Protein AF-A0A8J9S907-F1 (afdb_monomer_lite)

pLDDT: mean 88.0, std 10.96, range [47.59, 97.69]

Secondary structure (DSSP, 8-state):
---SGGGS-B--------TT--S----GGGHHHHT--SSS---------SHHHHHHHHHTSBGGGGSB-TTT--B-----THHHHHHHHHHSTT-EE-HHHHHHHHHHHH--BTTB-SS-TT---PPPPPSB-SSS-BEEHHHHHHHHHHHHHT--TTS-TTPPPPPPP-EEEE-SS-GGGG-TT--TTEEEEETTEEEE----HHHHSS-TT-HHHHHHHHH-HHHHHHHHHHHHHHHHHHIIIII-----GGGGPPPHHHHHHHHHHHHHHTTHHHHHHHHHHTSTT--

Radius of gyration: 24.1 Å; chains: 1; bounding box: 56×72×66 Å

Sequence (291 aa):
PTLHKPGIMAHRVRILHNPTQKTIRMHYANCNTYNADFDGDEMNCHFPQSDLARAEAQYIARTDLQYIVPTDGTPLRGLIQDHVVGGVKLTKRDTFFFKWEVQQLLFAALASLKGLEIIRSGTNIELVPPALVRPRELWTGKQVITIILNHLRKGSDRDSEKMSNLPGLSTSRKSKTPDTAFGAEQEEHLVLILDGELLRGVLDKAAFGATDFSLVHAVYEAYGPEKAGLLLNMFGRLFTAYIQYFAGHSCRMEDLILTSASDISRRMLVQTSYNIGARAAKAWADSEGGK

Organism: Phaeodactylum tricornutum (NCBI:txid2850)

InterPro domains:
  IPR000722 RNA polymerase, alpha subunit [PF00623] (1-61)
  IPR006592 RNA polymerase, N-terminal [SM00663] (1-91)
  IPR007066 RNA polymerase Rpb1, domain 3 [PF04983] (66-256)
  IPR042102 RNA polymerase Rpb1, domain 3 superfamily [G3DSA:1.10.274.100] (71-248)
  IPR045867 DNA-directed RNA polymerase, subunit beta-prime [PTHR19376] (1-273)

Foldseek 3Di:
DCPDLLLDAADDDDDDPDPVDPDDDDDPQSCQSNVHDPPDDDDDDDDDDDPVVVCCRVPPRHPLNPQADPPPRFGRGFDDDLLQVLQQVQQDPPAKDDPVRLVVLCCQLQPDDVVRKLAAPPDDQDADAAPDPPPHGIHGSLSSQLSSLQRLQVDIPPDDPPDDRAWADWDKDFDPPDCPNNHVPQSLRIFTADRSGGPGHTDGCQATNRGPPHVLNSCCVRVNSVSSVSVRSSSVRSSVCCCVPPNPDDDDPVNVDDDPVVVVVVVVVVVVCPCVVVVVVVVCCVDPNND

Structure (mmCIF, N/CA/C/O backbone):
data_AF-A0A8J9S907-F1
#
_entry.id   AF-A0A8J9S907-F1
#
loop_
_atom_site.group_PDB
_atom_site.id
_atom_site.type_symbol
_atom_site.label_atom_id
_atom_site.label_alt_id
_atom_site.label_comp_id
_atom_site.label_asym_id
_atom_site.label_entity_id
_atom_site.label_seq_id
_atom_site.pdbx_PDB_ins_code
_atom_site.Cartn_x
_atom_site.Cartn_y
_atom_site.Cartn_z
_atom_site.occupancy
_atom_site.B_iso_or_equiv
_atom_site.auth_seq_id
_atom_site.auth_comp_id
_atom_site.auth_asym_id
_atom_site.auth_atom_id
_atom_site.pdbx_PDB_model_num
ATOM 1 N N . PRO A 1 1 ? 8.106 20.211 10.031 1.00 80.94 1 PRO A N 1
ATOM 2 C CA . PRO A 1 1 ? 7.330 21.461 10.274 1.00 80.94 1 PRO A CA 1
ATOM 3 C C . PRO A 1 1 ? 5.846 21.232 9.944 1.00 80.94 1 PRO A C 1
ATOM 5 O O . PRO A 1 1 ? 5.562 20.614 8.923 1.00 80.94 1 PRO A O 1
ATOM 8 N N . THR A 1 2 ? 4.906 21.694 10.776 1.00 87.56 2 THR A N 1
ATOM 9 C CA . THR A 1 2 ? 3.462 21.501 10.526 1.00 87.56 2 THR A CA 1
ATOM 10 C C . THR A 1 2 ? 2.944 22.554 9.546 1.00 87.56 2 THR A C 1
ATOM 12 O O . THR A 1 2 ? 2.546 23.640 9.952 1.00 87.56 2 THR A O 1
ATOM 15 N N . LEU A 1 3 ? 2.979 22.241 8.247 1.00 88.31 3 LEU A N 1
ATOM 16 C CA . LEU A 1 3 ? 2.593 23.173 7.174 1.00 88.31 3 LEU A CA 1
ATOM 17 C C . LEU A 1 3 ? 1.097 23.133 6.832 1.00 88.31 3 LEU A C 1
ATOM 19 O O . LEU A 1 3 ? 0.551 24.087 6.290 1.00 88.31 3 LEU A O 1
ATOM 23 N N . HIS A 1 4 ? 0.428 22.025 7.140 1.00 86.50 4 HIS A N 1
ATOM 24 C CA . HIS A 1 4 ? -0.977 21.793 6.822 1.00 86.50 4 HIS A CA 1
ATOM 25 C C . HIS A 1 4 ? -1.632 20.913 7.889 1.00 86.50 4 HIS A C 1
ATOM 27 O O . HIS A 1 4 ? -0.944 20.175 8.599 1.00 86.50 4 HIS A O 1
ATOM 33 N N . LYS A 1 5 ? -2.970 20.929 7.964 1.00 85.50 5 LYS A N 1
ATOM 34 C CA . LYS A 1 5 ? -3.752 20.156 8.947 1.00 85.50 5 LYS A CA 1
ATOM 35 C C . LYS A 1 5 ? -3.366 18.663 9.024 1.00 85.50 5 LYS A C 1
ATOM 37 O O . LYS A 1 5 ? -3.171 18.199 10.141 1.00 85.50 5 LYS A O 1
ATOM 42 N N . PRO A 1 6 ? -3.152 17.922 7.915 1.00 86.25 6 PRO A N 1
ATOM 43 C CA . PRO A 1 6 ? -2.700 16.523 7.982 1.00 86.25 6 PRO A CA 1
ATOM 44 C C . PRO A 1 6 ? -1.336 16.305 8.662 1.00 86.25 6 PRO A C 1
ATOM 46 O O . PRO A 1 6 ? -0.994 15.176 8.996 1.00 86.25 6 PRO A O 1
ATOM 49 N N . GLY A 1 7 ? -0.574 17.375 8.916 1.00 87.19 7 GLY A N 1
ATOM 50 C CA . GLY A 1 7 ? 0.678 17.329 9.671 1.00 87.19 7 GLY A CA 1
ATOM 51 C C . GLY A 1 7 ? 0.473 17.122 11.177 1.00 87.19 7 GLY A C 1
ATOM 52 O O . GLY A 1 7 ? 1.444 16.903 11.894 1.00 87.19 7 GLY A O 1
ATOM 53 N N . ILE A 1 8 ? -0.773 17.151 11.667 1.00 93.44 8 ILE A N 1
ATOM 54 C CA . ILE A 1 8 ? -1.151 16.731 13.019 1.00 93.44 8 ILE A CA 1
ATOM 55 C C . ILE A 1 8 ? -2.426 15.879 12.949 1.00 93.44 8 ILE A C 1
ATOM 57 O O . ILE A 1 8 ? -3.487 16.336 12.535 1.00 93.44 8 ILE A O 1
ATOM 61 N N . MET A 1 9 ? -2.329 14.607 13.340 1.00 95.00 9 MET A N 1
ATOM 62 C CA . MET A 1 9 ? -3.466 13.678 13.326 1.00 95.00 9 MET A CA 1
ATOM 63 C C . MET A 1 9 ? -3.482 12.836 14.593 1.00 95.00 9 MET A C 1
ATOM 65 O O . MET A 1 9 ? -2.451 12.620 15.230 1.00 95.00 9 MET A O 1
ATOM 69 N N . ALA A 1 10 ? -4.659 12.324 14.931 1.00 95.25 10 ALA A N 1
ATOM 70 C CA . ALA A 1 10 ? -4.854 11.427 16.052 1.00 95.25 10 ALA A CA 1
ATOM 71 C C . ALA A 1 10 ? -4.661 9.96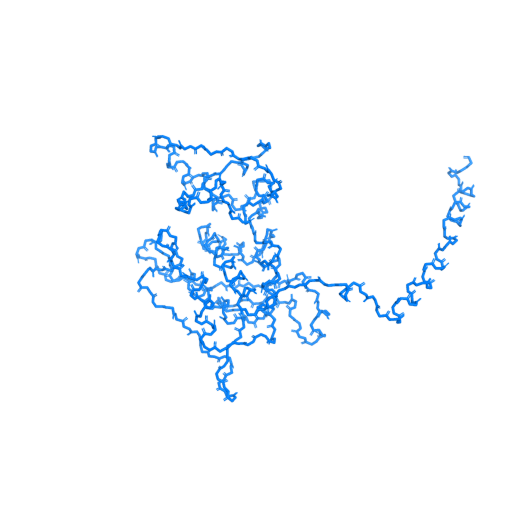6 15.632 1.00 95.25 10 ALA A C 1
ATOM 73 O O . ALA A 1 10 ? -5.300 9.469 14.697 1.00 95.25 10 ALA A O 1
ATOM 74 N N . HIS A 1 11 ? -3.809 9.264 16.378 1.00 93.94 11 HIS A N 1
ATOM 75 C CA . HIS A 1 11 ? -3.538 7.836 16.220 1.00 93.94 11 HIS A CA 1
ATOM 76 C C . HIS A 1 11 ? -4.075 7.053 17.413 1.00 93.94 11 HIS A C 1
ATOM 78 O O . HIS A 1 11 ? -4.112 7.550 18.539 1.00 93.94 11 HIS A O 1
ATOM 84 N N . ARG A 1 12 ? -4.443 5.789 17.186 1.00 89.81 12 ARG A N 1
ATOM 85 C CA . ARG A 1 12 ? -4.753 4.868 18.285 1.00 89.81 12 ARG A CA 1
ATOM 86 C C . ARG A 1 12 ? -3.449 4.362 18.895 1.00 89.81 12 ARG A C 1
ATOM 88 O O . ARG A 1 12 ? -2.617 3.795 18.191 1.00 89.81 12 ARG A O 1
ATOM 95 N N . VAL A 1 13 ? -3.300 4.527 20.207 1.00 90.50 13 VAL A N 1
ATOM 96 C CA . VAL A 1 13 ? -2.122 4.047 20.937 1.00 90.50 13 VAL A CA 1
ATOM 97 C C . VAL A 1 13 ? -2.074 2.520 20.911 1.00 90.50 13 VAL A C 1
ATOM 99 O O . VAL A 1 13 ? -3.056 1.847 21.231 1.00 90.50 13 VAL A O 1
ATOM 102 N N . ARG A 1 14 ? -0.904 1.978 20.570 1.00 86.88 14 ARG A N 1
ATOM 103 C CA . ARG A 1 14 ? -0.571 0.564 20.733 1.00 86.88 14 ARG A CA 1
ATOM 104 C C . ARG A 1 14 ? 0.756 0.453 21.467 1.00 86.88 14 ARG A C 1
ATOM 106 O O . ARG A 1 14 ? 1.795 0.815 20.924 1.00 86.88 14 ARG A O 1
ATOM 113 N N . ILE A 1 15 ? 0.711 -0.091 22.678 1.00 89.38 15 ILE A N 1
ATOM 114 C CA . ILE A 1 15 ? 1.911 -0.310 23.485 1.00 89.38 15 ILE A CA 1
ATOM 115 C C . ILE A 1 15 ? 2.655 -1.528 22.935 1.00 89.38 15 ILE A C 1
ATOM 117 O O . ILE A 1 15 ? 2.103 -2.628 22.826 1.00 89.38 15 ILE A O 1
ATOM 121 N N . LEU A 1 16 ? 3.917 -1.320 22.569 1.00 89.12 16 LEU A N 1
ATOM 122 C CA . LEU A 1 16 ? 4.830 -2.380 22.172 1.00 89.12 16 LEU A CA 1
ATOM 123 C C . LEU A 1 16 ? 5.693 -2.725 23.385 1.00 89.12 16 LEU A C 1
ATOM 125 O O . LEU A 1 16 ? 6.567 -1.965 23.771 1.00 89.12 16 LEU A O 1
ATOM 129 N N . HIS A 1 17 ? 5.425 -3.877 23.998 1.00 87.81 17 HIS A N 1
ATOM 130 C CA . HIS A 1 17 ? 6.050 -4.292 25.261 1.00 87.81 17 HIS A CA 1
ATOM 131 C C . HIS A 1 17 ? 7.504 -4.760 25.118 1.00 87.81 17 HIS A C 1
ATOM 133 O O . HIS A 1 17 ? 8.108 -5.175 26.101 1.00 87.81 17 HIS A O 1
ATOM 139 N N . ASN A 1 18 ? 8.065 -4.754 23.907 1.00 90.12 18 ASN A N 1
ATOM 140 C CA . ASN A 1 18 ? 9.441 -5.180 23.710 1.00 90.12 18 ASN A CA 1
ATOM 141 C C . ASN A 1 18 ? 10.390 -4.101 24.272 1.00 90.12 18 ASN A C 1
ATOM 143 O O . ASN A 1 18 ? 10.444 -3.011 23.698 1.00 90.12 18 ASN A O 1
ATOM 147 N N . PRO A 1 19 ? 11.167 -4.402 25.331 1.00 85.88 19 PRO A N 1
ATOM 148 C CA . PRO A 1 19 ? 12.001 -3.416 26.017 1.00 85.88 19 PRO A CA 1
ATOM 149 C C . PRO A 1 19 ? 13.155 -2.880 25.157 1.00 85.88 19 PRO A C 1
ATOM 151 O O . PRO A 1 19 ? 13.768 -1.877 25.514 1.00 85.88 19 PRO A O 1
ATOM 154 N N . THR A 1 20 ? 13.469 -3.514 24.020 1.00 92.38 20 THR A N 1
ATOM 155 C CA . THR A 1 20 ? 14.493 -3.003 23.095 1.00 92.38 20 THR A CA 1
ATOM 156 C C . THR A 1 20 ? 13.998 -1.833 22.245 1.00 92.38 20 THR A C 1
ATOM 158 O O . THR A 1 20 ? 14.808 -1.131 21.641 1.00 92.38 20 THR A O 1
ATOM 161 N N . GLN A 1 21 ? 12.683 -1.607 22.173 1.00 88.88 21 GLN A N 1
ATOM 162 C CA . GLN A 1 21 ? 12.102 -0.533 21.375 1.00 88.88 21 GLN A CA 1
ATOM 163 C C . GLN A 1 21 ? 12.112 0.769 22.172 1.00 88.88 21 GLN A C 1
ATOM 165 O O . GLN A 1 21 ? 11.389 0.915 23.151 1.00 88.88 21 GLN A O 1
ATOM 170 N N . LYS A 1 22 ? 12.937 1.719 21.729 1.00 91.12 22 LYS A N 1
ATOM 171 C CA . LYS A 1 22 ? 13.081 3.049 22.346 1.00 91.12 22 LYS A CA 1
ATOM 172 C C . LYS A 1 22 ? 12.548 4.183 21.466 1.00 91.12 22 LYS A C 1
ATOM 174 O O . LYS A 1 22 ? 12.702 5.345 21.814 1.00 91.12 22 LYS A O 1
ATOM 179 N N . THR A 1 23 ? 11.951 3.849 20.324 1.00 92.44 23 THR A N 1
ATOM 180 C CA . THR A 1 23 ? 11.464 4.804 19.326 1.00 92.44 23 THR A CA 1
ATOM 181 C C . THR A 1 23 ? 9.970 4.627 19.090 1.00 92.44 23 THR A C 1
ATOM 183 O O . THR A 1 23 ? 9.421 3.529 19.237 1.00 92.44 23 THR A O 1
ATOM 186 N N . ILE A 1 24 ? 9.303 5.716 18.705 1.00 92.94 24 ILE A N 1
ATOM 187 C CA . ILE A 1 24 ? 7.923 5.660 18.220 1.00 92.94 24 ILE A CA 1
ATOM 188 C C . ILE A 1 24 ? 7.911 4.862 16.911 1.00 92.94 24 ILE A C 1
ATOM 190 O O . ILE A 1 24 ? 8.816 4.976 16.086 1.00 92.94 24 ILE A O 1
ATOM 194 N N . ARG A 1 25 ? 6.877 4.040 16.714 1.00 91.81 25 ARG A N 1
ATOM 195 C CA . ARG A 1 25 ? 6.661 3.304 15.465 1.00 91.81 25 ARG A CA 1
ATOM 196 C C . ARG A 1 25 ? 5.378 3.757 14.797 1.00 91.81 25 ARG A C 1
ATOM 198 O O . ARG A 1 25 ? 4.333 3.832 15.440 1.00 91.81 25 ARG A O 1
ATOM 205 N N . MET A 1 26 ? 5.456 3.980 13.492 1.00 91.88 26 MET A N 1
ATOM 206 C CA . MET A 1 26 ? 4.334 4.393 12.658 1.00 91.88 26 MET A CA 1
ATOM 207 C C . MET A 1 26 ? 4.266 3.533 11.393 1.00 91.88 26 MET A C 1
ATOM 209 O O . MET A 1 26 ? 5.273 3.017 10.919 1.00 91.88 26 MET A O 1
ATOM 213 N N . HIS A 1 27 ? 3.059 3.359 10.855 1.00 91.94 27 HIS A N 1
ATOM 214 C CA . HIS A 1 27 ? 2.841 2.641 9.603 1.00 91.94 27 HIS A CA 1
ATOM 215 C C . HIS A 1 27 ? 3.199 3.500 8.376 1.00 91.94 27 HIS A C 1
ATOM 217 O O . HIS A 1 27 ? 2.833 4.676 8.325 1.00 91.94 27 HIS A O 1
ATOM 223 N N . TYR A 1 28 ? 3.800 2.884 7.350 1.00 92.44 28 TYR A N 1
ATOM 224 C CA . TYR A 1 28 ? 4.249 3.541 6.109 1.00 92.44 28 TYR A CA 1
ATOM 225 C C . TYR A 1 28 ? 3.164 4.348 5.384 1.00 92.44 28 TYR A C 1
ATOM 227 O O . TYR A 1 28 ? 3.441 5.382 4.788 1.00 92.44 28 TYR A O 1
ATOM 235 N N . ALA A 1 29 ? 1.904 3.914 5.480 1.00 92.19 29 ALA A N 1
ATOM 236 C CA . ALA A 1 29 ? 0.768 4.612 4.868 1.00 92.19 29 ALA A CA 1
ATOM 237 C C . ALA A 1 29 ? 0.565 6.062 5.355 1.00 92.19 29 ALA A C 1
ATOM 239 O O . ALA A 1 29 ? -0.178 6.808 4.721 1.00 92.19 29 ALA A O 1
ATOM 240 N N . ASN A 1 30 ? 1.196 6.450 6.469 1.00 91.38 30 ASN A N 1
ATOM 241 C CA . ASN A 1 30 ? 1.125 7.797 7.035 1.00 91.38 30 ASN A CA 1
ATOM 242 C C . ASN A 1 30 ? 2.407 8.621 6.784 1.00 91.38 30 ASN A C 1
ATOM 244 O O . ASN A 1 30 ? 2.482 9.773 7.196 1.00 91.38 30 ASN A O 1
ATOM 248 N N . CYS A 1 31 ? 3.436 8.072 6.138 1.00 90.69 31 CYS A N 1
ATOM 249 C CA . CYS A 1 31 ? 4.690 8.802 5.918 1.00 90.69 31 CYS A CA 1
ATOM 250 C C . CYS A 1 31 ? 4.478 10.041 5.047 1.00 90.69 31 CYS A C 1
ATOM 252 O O . CYS A 1 31 ? 4.865 11.138 5.438 1.00 90.69 31 CYS A O 1
ATOM 254 N N . ASN A 1 32 ? 3.747 9.891 3.938 1.00 88.88 32 ASN A N 1
ATOM 255 C CA . ASN A 1 32 ? 3.440 11.002 3.037 1.00 88.88 32 ASN A CA 1
ATOM 256 C C . ASN A 1 32 ? 2.683 12.139 3.739 1.00 88.88 32 ASN A C 1
ATOM 258 O O . ASN A 1 32 ? 2.951 13.301 3.465 1.00 88.88 32 ASN A O 1
ATOM 262 N N . THR A 1 33 ? 1.767 11.829 4.667 1.00 90.06 33 THR A N 1
ATOM 263 C CA . THR A 1 33 ? 0.997 12.861 5.389 1.00 90.06 33 THR A CA 1
ATOM 264 C C . THR A 1 33 ? 1.862 13.723 6.301 1.00 90.06 33 THR A C 1
ATOM 266 O O . THR A 1 33 ? 1.542 14.888 6.511 1.00 90.06 33 THR A O 1
ATOM 269 N N . TYR A 1 34 ? 2.944 13.162 6.843 1.00 92.19 34 TYR A N 1
ATOM 270 C CA . TYR A 1 34 ? 3.880 13.883 7.709 1.00 92.19 34 TYR A CA 1
ATOM 271 C C . TYR A 1 34 ? 5.119 14.385 6.970 1.00 92.19 34 TYR A C 1
ATOM 273 O O . TYR A 1 34 ? 5.907 15.114 7.565 1.00 92.19 34 TYR A O 1
ATOM 281 N N . ASN A 1 35 ? 5.270 14.013 5.695 1.00 89.56 35 ASN A N 1
ATOM 282 C CA . ASN A 1 35 ? 6.504 14.168 4.936 1.00 89.56 35 ASN A CA 1
ATOM 283 C C . ASN A 1 35 ? 7.715 13.580 5.687 1.00 89.56 35 ASN A C 1
ATOM 285 O O . ASN A 1 35 ? 8.731 14.250 5.833 1.00 89.56 35 ASN A O 1
ATOM 289 N N . ALA A 1 36 ? 7.549 12.358 6.203 1.00 90.81 36 ALA A N 1
ATOM 290 C CA . ALA A 1 36 ? 8.556 11.636 6.981 1.00 90.81 36 ALA A CA 1
ATOM 291 C C . ALA A 1 36 ? 9.189 10.503 6.159 1.00 90.81 36 ALA A C 1
ATOM 293 O O . ALA A 1 36 ? 8.470 9.809 5.428 1.00 90.81 36 ALA A O 1
ATOM 294 N N . ASP A 1 37 ? 10.491 10.267 6.320 1.00 89.62 37 ASP A N 1
ATOM 295 C CA . ASP A 1 37 ? 11.262 9.276 5.542 1.00 89.62 37 ASP A CA 1
ATOM 296 C C . ASP A 1 37 ? 12.042 8.245 6.389 1.00 89.62 37 ASP A C 1
ATOM 298 O O . ASP A 1 37 ? 12.609 7.300 5.839 1.00 89.62 37 ASP A O 1
ATOM 302 N N . PHE A 1 38 ? 11.957 8.341 7.721 1.00 90.38 38 PHE A N 1
ATOM 303 C CA . PHE A 1 38 ? 12.601 7.445 8.696 1.00 90.38 38 PHE A CA 1
ATOM 304 C C . PHE A 1 38 ? 14.141 7.456 8.681 1.00 90.38 38 PHE A C 1
ATOM 306 O O . PHE A 1 38 ? 14.757 6.441 9.022 1.00 90.38 38 PHE A O 1
ATOM 313 N N . ASP A 1 39 ? 14.771 8.582 8.351 1.00 92.81 39 ASP A N 1
ATOM 314 C CA . ASP A 1 39 ? 16.234 8.734 8.400 1.00 92.81 39 ASP A CA 1
ATOM 315 C C . ASP A 1 39 ? 16.778 9.315 9.729 1.00 92.81 39 ASP A C 1
ATOM 317 O O . ASP A 1 39 ? 17.990 9.356 9.948 1.00 92.81 39 ASP A O 1
ATOM 321 N N . GLY A 1 40 ? 15.886 9.706 10.644 1.00 92.19 40 GLY A N 1
ATOM 322 C CA . GLY A 1 40 ? 16.239 10.387 11.895 1.00 92.19 40 GLY A CA 1
ATOM 323 C C . GLY A 1 40 ? 15.187 11.372 12.407 1.00 92.19 40 GLY A C 1
ATOM 324 O O . GLY A 1 40 ? 15.392 11.963 13.464 1.00 92.19 40 GLY A O 1
ATOM 325 N N . ASP A 1 41 ? 14.072 11.531 11.688 1.00 92.50 41 ASP A N 1
ATOM 326 C CA . ASP A 1 41 ? 12.958 12.401 12.068 1.00 92.50 41 ASP A CA 1
ATOM 327 C C . ASP A 1 41 ? 12.455 12.209 13.510 1.00 92.50 41 ASP A C 1
ATOM 329 O O . ASP A 1 41 ? 12.186 11.096 13.979 1.00 92.50 41 ASP A O 1
ATOM 333 N N . GLU A 1 42 ? 12.210 13.334 14.181 1.00 93.81 42 GLU A N 1
ATOM 334 C CA . GLU A 1 42 ? 11.563 13.387 15.488 1.00 93.81 42 GLU A CA 1
ATOM 335 C C . GLU A 1 42 ? 10.096 13.817 15.358 1.00 93.81 42 GLU A C 1
ATOM 337 O O . GLU A 1 42 ? 9.744 14.736 14.615 1.00 93.81 42 GLU A O 1
ATOM 342 N N . MET A 1 43 ? 9.214 13.165 16.121 1.00 94.12 43 MET A N 1
ATOM 343 C CA . MET A 1 43 ? 7.786 13.483 16.157 1.00 94.12 43 MET A CA 1
ATOM 344 C C . MET A 1 43 ? 7.312 13.699 17.591 1.00 94.12 43 MET A C 1
ATOM 346 O O . MET A 1 43 ? 7.565 12.885 18.478 1.00 94.12 43 MET A O 1
ATOM 350 N N . ASN A 1 44 ? 6.531 14.758 17.800 1.00 94.25 44 ASN A N 1
ATOM 351 C CA . ASN A 1 44 ? 5.891 15.018 19.084 1.00 94.25 44 ASN A CA 1
ATOM 352 C C . ASN A 1 44 ? 4.650 14.136 19.265 1.00 94.25 44 ASN A C 1
ATOM 354 O O . ASN A 1 44 ? 3.814 14.015 18.368 1.00 94.25 44 ASN A O 1
ATOM 358 N N . CYS A 1 45 ? 4.492 13.561 20.457 1.00 94.44 45 CYS A N 1
ATOM 359 C CA . CYS A 1 45 ? 3.281 12.850 20.861 1.00 94.44 45 CYS A CA 1
ATOM 360 C C . CYS A 1 45 ? 2.538 13.650 21.930 1.00 94.44 45 CYS A C 1
ATOM 362 O O . CYS A 1 45 ? 2.990 13.760 23.067 1.00 94.44 45 CYS A O 1
ATOM 364 N N . HIS A 1 46 ? 1.370 14.175 21.570 1.00 95.50 46 HIS A N 1
ATOM 365 C CA . HIS A 1 46 ? 0.481 14.861 22.502 1.00 95.50 46 HIS A CA 1
ATOM 366 C C . HIS A 1 46 ? -0.591 13.888 22.997 1.00 95.50 46 HIS A C 1
ATOM 368 O O . HIS A 1 46 ? -1.246 13.227 22.192 1.00 95.50 46 HIS A O 1
ATOM 374 N N . PHE A 1 47 ? -0.777 13.802 24.316 1.00 95.62 47 PHE A N 1
ATOM 375 C CA . PHE A 1 47 ? -1.763 12.917 24.935 1.00 95.62 47 PHE A CA 1
ATOM 376 C C . PHE A 1 47 ? -2.937 13.732 25.515 1.00 95.62 47 PHE A C 1
ATOM 378 O O . PHE A 1 47 ? -2.760 14.394 26.543 1.00 95.62 47 PHE A O 1
ATOM 385 N N . PRO A 1 48 ? -4.127 13.718 24.876 1.00 95.44 48 PRO A N 1
ATOM 386 C CA . PRO A 1 48 ? -5.298 14.455 25.353 1.00 95.44 48 PRO A CA 1
ATOM 387 C C . PRO A 1 48 ? -5.704 14.056 26.779 1.00 95.44 48 PRO A C 1
ATOM 389 O O . PRO A 1 48 ? -5.793 12.868 27.079 1.00 95.44 48 PRO A O 1
ATOM 392 N N . GLN A 1 49 ? -5.972 15.043 27.642 1.00 96.75 49 GLN A N 1
ATOM 393 C CA . GLN A 1 49 ? -6.283 14.826 29.067 1.00 96.75 49 GLN A CA 1
ATOM 394 C C . GLN A 1 49 ? -7.782 14.867 29.406 1.00 96.75 49 GLN A C 1
ATOM 396 O O . GLN A 1 49 ? -8.171 14.411 30.475 1.00 96.75 49 GLN A O 1
ATOM 401 N N . SER A 1 50 ? -8.630 15.409 28.526 1.00 97.69 50 SER A N 1
ATOM 402 C CA . SER A 1 50 ? -10.080 15.502 28.739 1.00 97.69 50 SER A CA 1
ATOM 403 C C . SER A 1 50 ? -10.846 14.597 27.778 1.00 97.69 50 SER A C 1
ATOM 405 O O . SER A 1 50 ? -10.404 14.349 26.654 1.00 97.69 50 SER A O 1
ATOM 407 N N . ASP A 1 51 ? -12.025 14.131 28.190 1.00 97.19 51 ASP A N 1
ATOM 408 C CA . ASP A 1 51 ? -12.875 13.300 27.331 1.00 97.19 51 ASP A CA 1
ATOM 409 C C . ASP A 1 51 ? -13.359 14.047 26.085 1.00 97.19 51 ASP A C 1
ATOM 411 O O . ASP A 1 51 ? -13.464 13.447 25.017 1.00 97.19 51 ASP A O 1
ATOM 415 N N . LEU A 1 52 ? -13.555 15.367 26.185 1.00 97.50 52 LEU A N 1
ATOM 416 C CA . LEU A 1 52 ? -13.871 16.208 25.031 1.00 97.50 52 LEU A CA 1
ATOM 417 C C . LEU A 1 52 ? -12.725 16.199 24.007 1.00 97.50 52 LEU A C 1
ATOM 419 O O . LEU A 1 52 ? -12.952 15.908 22.837 1.00 97.50 52 LEU A O 1
ATOM 423 N N . ALA A 1 53 ? -11.482 16.416 24.450 1.00 96.69 53 ALA A N 1
ATOM 424 C CA . ALA A 1 53 ? -10.325 16.389 23.556 1.00 96.69 53 ALA A CA 1
ATOM 425 C C . ALA A 1 53 ? -10.071 14.981 22.984 1.00 96.69 53 ALA A C 1
ATOM 427 O O . ALA A 1 53 ? -9.659 14.838 21.831 1.00 96.69 53 ALA A O 1
ATOM 428 N N . ARG A 1 54 ? -10.354 13.921 23.757 1.00 95.88 54 ARG A N 1
ATOM 429 C CA . ARG A 1 54 ? -10.336 12.537 23.255 1.00 95.88 54 ARG A CA 1
ATOM 430 C C . ARG A 1 54 ? -11.385 12.322 22.162 1.00 95.88 54 ARG A C 1
ATOM 432 O O . ARG A 1 54 ? -11.070 11.690 21.154 1.00 95.88 54 ARG A O 1
ATOM 439 N N . ALA A 1 55 ? -12.597 12.848 22.338 1.00 96.00 55 ALA A N 1
ATOM 440 C CA . ALA A 1 55 ? -13.658 12.762 21.341 1.00 96.00 55 ALA A CA 1
ATOM 441 C C . ALA A 1 55 ? -13.284 13.518 20.056 1.00 96.00 55 ALA A C 1
ATOM 443 O O . ALA A 1 55 ? -13.382 12.950 18.971 1.00 96.00 55 ALA A O 1
ATOM 444 N N . GLU A 1 56 ? -12.768 14.743 20.155 1.00 96.31 56 GLU A N 1
ATOM 445 C CA . GLU A 1 56 ? -12.293 15.505 18.989 1.00 96.31 56 GLU A CA 1
ATOM 446 C C . GLU A 1 56 ? -11.159 14.780 18.254 1.00 96.31 56 GLU A C 1
ATOM 448 O O . GLU A 1 56 ? -11.176 14.649 17.026 1.00 96.31 56 GLU A O 1
ATOM 453 N N . ALA A 1 57 ? -10.199 14.225 18.997 1.00 94.94 57 ALA A N 1
ATOM 454 C CA . ALA A 1 57 ? -9.135 13.416 18.417 1.00 94.94 57 ALA A CA 1
ATOM 455 C C . ALA A 1 57 ? -9.703 12.201 17.658 1.00 94.94 57 ALA A C 1
ATOM 457 O O . ALA A 1 57 ? -9.307 11.931 16.526 1.00 94.94 57 ALA A O 1
ATOM 458 N N . GLN A 1 58 ? -10.668 11.489 18.242 1.00 91.69 58 GLN A N 1
ATOM 459 C CA . GLN A 1 58 ? -11.230 10.267 17.667 1.00 91.69 58 GLN A CA 1
ATOM 460 C C . GLN A 1 58 ? -12.173 10.510 16.479 1.00 91.69 58 GLN A C 1
ATOM 462 O O . GLN A 1 58 ? -12.158 9.727 15.526 1.00 91.69 58 GLN A O 1
ATOM 467 N N . TYR A 1 59 ? -12.986 11.565 16.526 1.00 92.31 59 TYR A N 1
ATOM 468 C CA . TYR A 1 59 ? -14.067 11.799 15.563 1.00 92.31 59 TYR A CA 1
ATOM 469 C C . TYR A 1 59 ? -13.788 12.929 14.568 1.00 92.31 59 TYR A C 1
ATOM 471 O O . TYR A 1 59 ? -14.526 13.054 13.598 1.00 92.31 59 TYR A O 1
ATOM 479 N N . ILE A 1 60 ? -12.733 13.728 14.766 1.00 93.06 60 ILE A N 1
ATOM 480 C CA . ILE A 1 60 ? -12.377 14.835 13.862 1.00 93.06 60 ILE A CA 1
ATOM 481 C C . ILE A 1 60 ? -10.953 14.660 13.330 1.00 93.06 60 ILE A C 1
ATOM 483 O O . ILE A 1 60 ? -10.740 14.623 12.117 1.00 93.06 60 ILE A O 1
ATOM 487 N N . ALA A 1 61 ? -9.966 14.534 14.221 1.00 94.00 61 ALA A N 1
ATOM 488 C CA . ALA A 1 61 ? -8.549 14.536 13.839 1.00 94.00 61 ALA A CA 1
ATOM 489 C C . ALA A 1 61 ? -7.976 13.144 13.512 1.00 94.00 61 ALA A C 1
ATOM 491 O O . ALA A 1 61 ? -6.785 13.021 13.225 1.00 94.00 61 ALA A O 1
ATOM 492 N N . ARG A 1 62 ? -8.787 12.083 13.565 1.00 93.00 62 ARG A N 1
ATOM 493 C CA . ARG A 1 62 ? -8.348 10.699 13.330 1.00 93.00 62 ARG A CA 1
ATOM 494 C C . ARG A 1 62 ? -7.797 10.510 11.919 1.00 93.00 62 ARG A C 1
ATOM 496 O O . ARG A 1 62 ? -8.397 10.968 10.952 1.00 93.00 62 ARG A O 1
ATOM 503 N N . THR A 1 63 ? -6.707 9.755 11.798 1.00 92.75 63 THR A N 1
ATOM 504 C CA . THR A 1 63 ? -6.027 9.480 10.515 1.00 92.75 63 THR A CA 1
ATOM 505 C C . THR A 1 63 ? -6.937 8.926 9.418 1.00 92.75 63 THR A C 1
ATOM 507 O O . THR A 1 63 ? -6.762 9.255 8.249 1.00 92.75 63 THR A O 1
ATOM 510 N N . ASP A 1 64 ? -7.921 8.096 9.764 1.00 90.31 64 ASP A N 1
ATOM 511 C CA . ASP A 1 64 ? -8.880 7.532 8.799 1.00 90.31 64 ASP A CA 1
ATOM 512 C C . ASP A 1 64 ? -9.777 8.615 8.175 1.00 90.31 64 ASP A C 1
ATOM 514 O O . ASP A 1 64 ? -10.147 8.517 7.010 1.00 90.31 64 ASP A O 1
ATOM 518 N N . LEU A 1 65 ? -10.058 9.692 8.918 1.00 92.00 65 LEU A N 1
ATOM 519 C CA . LEU A 1 65 ? -10.841 10.841 8.450 1.00 92.00 65 LEU A CA 1
ATOM 520 C C . LEU A 1 65 ? -10.006 11.848 7.647 1.00 92.00 65 LEU A C 1
ATOM 522 O O . LEU A 1 65 ? -10.568 12.723 7.000 1.00 92.00 65 LEU A O 1
ATOM 526 N N . GLN A 1 66 ? -8.678 11.723 7.671 1.00 93.06 66 GLN A N 1
ATOM 527 C CA . GLN A 1 66 ? -7.736 12.565 6.926 1.00 93.06 66 GLN A CA 1
ATOM 528 C C . GLN A 1 66 ? -7.163 11.810 5.711 1.00 93.06 66 GLN A C 1
ATOM 530 O O . GLN A 1 66 ? -5.979 11.916 5.394 1.00 93.06 66 GLN A O 1
ATOM 535 N N . TYR A 1 67 ? -7.985 10.978 5.061 1.00 92.88 67 TYR A N 1
ATOM 536 C CA . TYR A 1 67 ? -7.565 10.192 3.896 1.00 92.88 67 TYR A CA 1
ATOM 537 C C . TYR A 1 67 ? -7.283 11.065 2.663 1.00 92.88 67 TYR A C 1
ATOM 539 O O . TYR A 1 67 ? -6.330 10.781 1.940 1.00 92.88 67 TYR A O 1
ATOM 547 N N . ILE A 1 68 ? -8.075 12.120 2.455 1.00 92.62 68 ILE A N 1
ATOM 548 C CA . ILE A 1 68 ? -7.978 13.057 1.325 1.00 92.62 68 ILE A CA 1
ATOM 549 C C . ILE A 1 68 ? -7.378 14.407 1.745 1.00 92.62 68 ILE A C 1
ATOM 551 O O . ILE A 1 68 ? -7.560 14.842 2.887 1.00 92.62 68 ILE A O 1
ATOM 555 N N . VAL A 1 69 ? -6.682 15.087 0.827 1.00 90.75 69 VAL A N 1
ATOM 556 C CA . VAL A 1 69 ? -6.222 16.470 1.031 1.00 90.75 69 VAL A CA 1
ATOM 557 C C . VAL A 1 69 ? -7.415 17.429 0.927 1.00 90.75 69 VAL A C 1
ATOM 559 O O . VAL A 1 69 ? -8.205 17.313 -0.008 1.00 90.75 69 VAL A O 1
ATOM 562 N N . PRO A 1 70 ? -7.521 18.451 1.794 1.00 88.25 70 PRO A N 1
ATOM 563 C CA . PRO A 1 70 ? -8.518 19.513 1.633 1.00 88.25 70 PRO A CA 1
ATOM 564 C C . PRO A 1 70 ? -8.340 20.386 0.377 1.00 88.25 70 PRO A C 1
ATOM 566 O O . PRO A 1 70 ? -9.284 21.051 -0.030 1.00 88.25 70 PRO A O 1
ATOM 569 N N . THR A 1 71 ? -7.135 20.434 -0.198 1.00 89.50 71 THR A N 1
ATOM 570 C CA . THR A 1 71 ? -6.769 21.330 -1.305 1.00 89.50 71 THR A CA 1
ATOM 571 C C . THR A 1 71 ? -7.427 20.928 -2.620 1.00 89.50 71 THR A C 1
ATOM 573 O O . THR A 1 71 ? -7.992 21.772 -3.306 1.00 89.50 71 THR A O 1
ATOM 576 N N . ASP A 1 72 ? -7.333 19.649 -2.976 1.00 90.50 72 ASP A N 1
ATOM 577 C CA . ASP A 1 72 ? -7.754 19.115 -4.274 1.00 90.50 72 ASP A CA 1
ATOM 578 C C . ASP A 1 72 ? -8.548 17.802 -4.159 1.00 90.50 72 ASP A C 1
ATOM 580 O O . ASP A 1 72 ? -8.970 17.246 -5.169 1.00 90.50 72 ASP A O 1
ATOM 584 N N . GLY A 1 73 ? -8.778 17.304 -2.938 1.00 89.69 73 GLY A N 1
ATOM 585 C CA . GLY A 1 73 ? -9.490 16.049 -2.699 1.00 89.69 73 GLY A CA 1
ATOM 5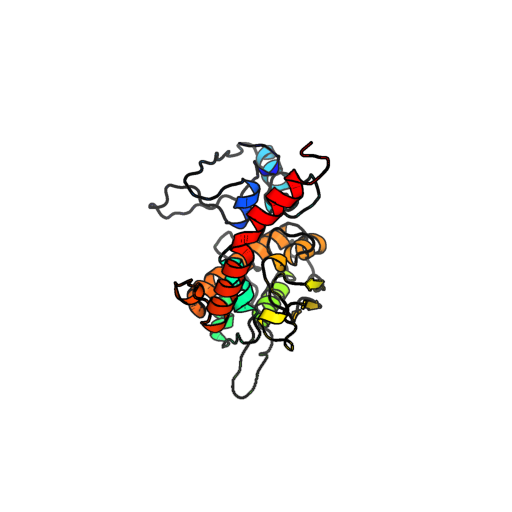86 C C . GLY A 1 73 ? -8.684 14.795 -3.046 1.00 89.69 73 GLY A C 1
ATOM 587 O O . GLY A 1 73 ? -9.237 13.695 -3.014 1.00 89.69 73 GLY A O 1
ATOM 588 N N . THR A 1 74 ? -7.392 14.925 -3.362 1.00 92.44 74 THR A N 1
ATOM 589 C CA . THR A 1 74 ? -6.555 13.776 -3.731 1.00 92.44 74 THR A CA 1
ATOM 590 C C . THR A 1 74 ? -6.238 12.905 -2.504 1.00 92.44 74 THR A C 1
ATOM 592 O O . THR A 1 74 ? -6.111 13.420 -1.388 1.00 92.44 74 THR A O 1
ATOM 595 N N . PRO A 1 75 ? -6.113 11.571 -2.633 1.00 93.19 75 PRO A N 1
ATOM 596 C CA . PRO A 1 75 ? -5.718 10.718 -1.516 1.00 93.19 75 PRO A CA 1
ATOM 597 C C . PRO A 1 75 ? -4.282 10.969 -1.045 1.00 93.19 75 PRO A C 1
ATOM 599 O O . PRO A 1 75 ? -3.345 10.928 -1.838 1.00 93.19 75 PRO A O 1
ATOM 602 N N . LEU A 1 76 ? -4.094 11.107 0.268 1.00 90.75 76 LEU A N 1
ATOM 603 C CA . LEU A 1 76 ? -2.785 11.258 0.918 1.00 90.75 76 LEU A CA 1
ATOM 604 C C . LEU A 1 76 ? -2.176 9.931 1.371 1.00 90.75 76 LEU A C 1
ATOM 606 O O . LEU A 1 76 ? -0.956 9.746 1.341 1.00 90.75 76 LEU A O 1
ATOM 610 N N . ARG A 1 77 ? -3.027 9.016 1.842 1.00 92.00 77 ARG A N 1
ATOM 611 C CA . ARG A 1 77 ? -2.605 7.757 2.465 1.00 92.00 77 ARG A CA 1
ATOM 612 C C . ARG A 1 77 ? -2.613 6.634 1.436 1.00 92.00 77 ARG A C 1
ATOM 614 O O . ARG A 1 77 ? -3.561 6.473 0.671 1.00 92.00 77 ARG A O 1
ATOM 621 N N . GLY A 1 78 ? -1.574 5.811 1.453 1.00 93.44 78 GLY A N 1
ATOM 622 C CA . GLY A 1 78 ? -1.468 4.654 0.571 1.00 93.44 78 GLY A CA 1
ATOM 623 C C . GLY A 1 78 ? -0.208 3.851 0.837 1.00 93.44 78 GLY A C 1
ATOM 624 O O . GLY A 1 78 ? 0.704 4.323 1.512 1.00 93.44 78 GLY A O 1
ATOM 625 N N . LEU A 1 79 ? -0.156 2.628 0.321 1.00 94.88 79 LEU A N 1
ATOM 626 C CA . LEU A 1 79 ? 1.033 1.789 0.464 1.00 94.88 79 LEU A CA 1
ATOM 627 C C . LEU A 1 79 ? 2.108 2.178 -0.557 1.00 94.88 79 LEU A C 1
ATOM 629 O O . LEU A 1 79 ? 1.809 2.691 -1.641 1.00 94.88 79 LEU A O 1
ATOM 633 N N . ILE A 1 80 ? 3.366 1.931 -0.200 1.00 92.94 80 ILE A N 1
ATOM 634 C CA . ILE A 1 80 ? 4.545 2.361 -0.959 1.00 92.94 80 ILE A CA 1
ATOM 635 C C . ILE A 1 80 ? 5.568 1.222 -1.073 1.00 92.94 80 ILE A C 1
ATOM 637 O O . ILE A 1 80 ? 5.464 0.219 -0.372 1.00 92.94 80 ILE A O 1
ATOM 641 N N . GLN A 1 81 ? 6.554 1.394 -1.960 1.00 92.88 81 GLN A N 1
ATOM 642 C CA . GLN A 1 81 ? 7.752 0.546 -2.064 1.00 92.88 81 GLN A CA 1
ATOM 643 C C . GLN A 1 81 ? 7.430 -0.961 -2.148 1.00 92.88 81 GLN A C 1
ATOM 645 O O . GLN A 1 81 ? 6.772 -1.390 -3.098 1.00 92.88 81 GLN A O 1
ATOM 650 N N . ASP A 1 82 ? 7.860 -1.753 -1.164 1.00 94.38 82 ASP A N 1
ATOM 651 C CA . ASP A 1 82 ? 7.728 -3.212 -1.135 1.00 94.38 82 ASP A CA 1
ATOM 652 C C . ASP A 1 82 ? 6.281 -3.676 -1.274 1.00 94.38 82 ASP A C 1
ATOM 654 O O . ASP A 1 82 ? 6.010 -4.672 -1.939 1.00 94.38 82 ASP A O 1
ATOM 658 N N . HIS A 1 83 ? 5.316 -2.934 -0.729 1.00 95.62 83 HIS A N 1
ATOM 659 C CA . HIS A 1 83 ? 3.903 -3.279 -0.885 1.00 95.62 83 HIS A CA 1
ATOM 660 C C . HIS A 1 83 ? 3.451 -3.223 -2.345 1.00 95.62 83 HIS A C 1
ATOM 662 O O . HIS A 1 83 ? 2.646 -4.050 -2.763 1.00 95.62 83 HIS A O 1
ATOM 668 N N . VAL A 1 84 ? 4.000 -2.295 -3.139 1.00 95.06 84 VAL A N 1
ATOM 669 C CA . VAL A 1 84 ? 3.722 -2.202 -4.582 1.00 95.06 84 VAL A CA 1
ATOM 670 C C . VAL A 1 84 ? 4.283 -3.421 -5.308 1.00 95.06 84 VAL A C 1
ATOM 672 O O . VAL A 1 84 ? 3.583 -4.035 -6.112 1.00 95.06 84 VAL A O 1
ATOM 675 N N . VAL A 1 85 ? 5.514 -3.820 -4.978 1.00 94.62 85 VAL A N 1
ATOM 676 C CA . VAL A 1 85 ? 6.142 -5.025 -5.540 1.00 94.62 85 VAL A CA 1
ATOM 677 C C . VAL A 1 85 ? 5.353 -6.278 -5.160 1.00 94.62 85 VAL A C 1
ATOM 679 O O . VAL A 1 85 ? 5.080 -7.125 -6.013 1.00 94.62 85 VAL A O 1
ATOM 682 N N . GLY A 1 86 ? 4.955 -6.383 -3.891 1.00 95.56 86 GLY A N 1
ATOM 683 C CA . GLY A 1 86 ? 4.150 -7.480 -3.368 1.00 95.56 86 GLY A CA 1
ATOM 684 C C . GLY A 1 86 ? 2.798 -7.574 -4.066 1.00 95.56 86 GLY A C 1
ATOM 685 O O . GLY A 1 86 ? 2.417 -8.666 -4.475 1.00 95.56 86 GLY A O 1
ATOM 686 N N . GLY A 1 87 ? 2.125 -6.441 -4.286 1.00 95.31 87 GLY A N 1
ATOM 687 C CA . GLY A 1 87 ? 0.869 -6.366 -5.031 1.00 95.31 87 GLY A CA 1
ATOM 688 C C . GLY A 1 87 ? 0.990 -6.918 -6.447 1.00 95.31 87 GLY A C 1
ATOM 689 O O . GLY A 1 87 ? 0.260 -7.847 -6.805 1.00 95.31 87 GLY A O 1
ATOM 690 N N . VAL A 1 88 ? 1.966 -6.434 -7.222 1.00 94.44 88 VAL A N 1
ATOM 691 C CA . VAL A 1 88 ? 2.174 -6.878 -8.612 1.00 94.44 88 VAL A CA 1
ATOM 692 C C . VAL A 1 88 ? 2.548 -8.361 -8.662 1.00 94.44 88 VAL A C 1
ATOM 694 O O . VAL A 1 88 ? 1.950 -9.134 -9.410 1.00 94.44 88 VAL A O 1
ATOM 697 N N . LYS A 1 89 ? 3.495 -8.802 -7.824 1.00 94.81 89 LYS A N 1
ATOM 698 C CA . LYS A 1 89 ? 3.929 -10.208 -7.783 1.00 94.81 89 LYS A CA 1
ATOM 699 C C . LYS A 1 89 ? 2.846 -11.160 -7.282 1.00 94.81 89 LYS A C 1
ATOM 701 O O . LYS A 1 89 ? 2.867 -12.328 -7.661 1.00 94.81 89 LYS A O 1
ATOM 706 N N . LEU A 1 90 ? 1.958 -10.719 -6.394 1.00 96.00 90 LEU A N 1
ATOM 707 C CA . LEU A 1 90 ? 0.864 -11.548 -5.890 1.00 96.00 90 LEU A CA 1
ATOM 708 C C . LEU A 1 90 ? -0.231 -11.673 -6.947 1.00 96.00 90 LEU A C 1
ATOM 710 O O . LEU A 1 90 ? -0.760 -12.755 -7.152 1.00 96.00 90 LEU A O 1
ATOM 714 N N . THR A 1 91 ? -0.552 -10.580 -7.639 1.00 94.94 91 THR A N 1
ATOM 715 C CA . THR A 1 91 ? -1.706 -10.518 -8.548 1.00 94.94 91 THR A CA 1
ATOM 716 C C . THR A 1 91 ? -1.393 -10.861 -10.002 1.00 94.94 91 THR A C 1
ATOM 718 O O . THR A 1 91 ? -2.329 -10.993 -10.791 1.00 94.94 91 THR A O 1
ATOM 721 N N . LYS A 1 92 ? -0.125 -11.078 -10.377 1.00 92.44 92 LYS A N 1
ATOM 722 C CA . LYS A 1 92 ? 0.228 -11.617 -11.703 1.00 92.44 92 LYS A CA 1
ATOM 723 C C . LYS A 1 92 ? -0.433 -12.982 -11.953 1.00 92.44 92 LYS A C 1
ATOM 725 O O . LYS A 1 92 ? -0.693 -13.745 -11.023 1.00 92.44 92 LYS A O 1
ATOM 730 N N . ARG A 1 93 ? -0.685 -13.300 -13.225 1.00 90.88 93 ARG A N 1
ATOM 731 C CA . ARG A 1 93 ? -1.403 -14.514 -13.654 1.00 90.88 93 ARG A CA 1
ATOM 732 C C . ARG A 1 93 ? -0.738 -15.823 -13.220 1.00 90.88 93 ARG A C 1
ATOM 734 O O . ARG A 1 93 ? -1.441 -16.760 -12.862 1.00 90.88 93 ARG A O 1
ATOM 741 N N . ASP A 1 94 ? 0.591 -15.855 -13.202 1.00 89.94 94 ASP A N 1
ATOM 742 C CA . ASP A 1 94 ? 1.374 -17.068 -12.919 1.00 89.94 94 ASP A CA 1
ATOM 743 C C . ASP A 1 94 ? 1.495 -17.401 -11.425 1.00 89.94 94 ASP A C 1
ATOM 745 O O . ASP A 1 94 ? 2.204 -18.333 -11.046 1.00 89.94 94 ASP A O 1
ATOM 749 N N . THR A 1 95 ? 0.855 -16.623 -10.552 1.00 94.31 95 THR A N 1
ATOM 750 C CA . THR A 1 95 ? 0.924 -16.842 -9.108 1.00 94.31 95 THR A CA 1
ATOM 751 C C . THR A 1 95 ? -0.207 -17.761 -8.659 1.00 94.31 95 THR A C 1
ATOM 753 O O . THR A 1 95 ? -1.366 -17.344 -8.552 1.00 94.31 95 THR A O 1
ATOM 756 N N . PHE A 1 96 ? 0.166 -19.003 -8.355 1.00 95.69 96 PHE A N 1
ATOM 757 C CA . PHE A 1 96 ? -0.713 -20.033 -7.812 1.00 95.69 96 PHE A CA 1
ATOM 758 C C . PHE A 1 96 ? -0.297 -20.425 -6.398 1.00 95.69 96 PHE A C 1
ATOM 760 O O . PHE A 1 96 ? 0.887 -20.429 -6.073 1.00 95.69 96 PHE A O 1
ATOM 767 N N . PHE A 1 97 ? -1.286 -20.797 -5.594 1.00 96.19 97 PHE A N 1
ATOM 768 C CA . PHE A 1 97 ? -1.124 -21.183 -4.203 1.00 96.19 97 PHE A CA 1
ATOM 769 C C . PHE A 1 97 ? -1.884 -22.468 -3.891 1.00 96.19 97 PHE A C 1
ATOM 771 O O . PHE A 1 97 ? -3.000 -22.688 -4.377 1.00 96.19 97 PHE A O 1
ATOM 778 N N . PHE A 1 98 ? -1.318 -23.279 -3.008 1.00 95.50 98 PHE A N 1
ATOM 779 C CA . PHE A 1 98 ? -2.037 -24.347 -2.330 1.00 95.50 98 PHE A CA 1
ATOM 780 C C . PHE A 1 98 ? -2.973 -23.780 -1.261 1.00 95.50 98 PHE A C 1
ATOM 782 O O . PHE A 1 98 ? -2.782 -22.683 -0.732 1.00 95.50 98 PHE A O 1
ATOM 789 N N . LYS A 1 99 ? -3.965 -24.582 -0.870 1.00 94.25 99 LYS A N 1
ATOM 790 C CA . LYS A 1 99 ? -4.949 -24.213 0.155 1.00 94.25 99 LYS A CA 1
ATOM 791 C C . LYS A 1 99 ? -4.312 -23.687 1.447 1.00 94.25 99 LYS A C 1
ATOM 793 O O . LYS A 1 99 ? -4.762 -22.676 1.977 1.00 94.25 99 LYS A O 1
ATOM 798 N N . TRP A 1 100 ? -3.265 -24.352 1.940 1.00 94.00 100 TRP A N 1
ATOM 799 C CA . TRP A 1 100 ? -2.591 -23.969 3.185 1.00 94.00 100 TRP A CA 1
ATOM 800 C C . TRP A 1 100 ? -1.849 -22.630 3.058 1.00 94.00 100 TRP A C 1
ATOM 802 O O . TRP A 1 100 ? -1.825 -21.853 4.009 1.00 94.00 100 TRP A O 1
ATOM 812 N N . GLU A 1 101 ? -1.300 -22.321 1.880 1.00 95.00 101 GLU A N 1
ATOM 813 C CA . GLU A 1 101 ? -0.602 -21.058 1.609 1.00 95.00 101 GLU A CA 1
ATOM 814 C C . GLU A 1 101 ? -1.592 -19.897 1.610 1.00 95.00 101 GLU A C 1
ATOM 816 O O . GLU A 1 101 ? -1.360 -18.878 2.261 1.00 95.00 101 GLU A O 1
ATOM 821 N N . VAL A 1 102 ? -2.745 -20.085 0.957 1.00 93.88 102 VAL A N 1
ATOM 822 C CA . VAL A 1 102 ? -3.848 -19.117 0.994 1.00 93.88 102 VAL A CA 1
ATOM 823 C C . VAL A 1 102 ? -4.332 -18.910 2.422 1.00 93.88 102 VAL A C 1
ATOM 825 O O . VAL A 1 102 ? -4.469 -17.771 2.855 1.00 93.88 102 VAL A O 1
ATOM 828 N N . GLN A 1 103 ? -4.553 -19.986 3.179 1.00 91.81 103 GLN A N 1
ATOM 829 C CA . GLN A 1 103 ? -4.973 -19.890 4.579 1.00 91.81 103 GLN A CA 1
ATOM 830 C C . GLN A 1 103 ? -3.957 -19.121 5.427 1.00 91.81 103 GLN A C 1
ATOM 832 O O . GLN A 1 103 ? -4.361 -18.270 6.217 1.00 91.81 103 GLN A O 1
ATOM 837 N N . GLN A 1 104 ? -2.659 -19.355 5.229 1.00 91.75 104 GLN A N 1
ATOM 838 C CA . GLN A 1 104 ? -1.601 -18.643 5.942 1.00 91.75 104 GLN A CA 1
ATOM 839 C C . GLN A 1 104 ? -1.555 -17.153 5.572 1.00 91.75 104 GLN A C 1
ATOM 841 O O . GLN A 1 104 ? -1.461 -16.302 6.459 1.00 91.75 104 GLN A O 1
ATOM 846 N N . LEU A 1 105 ? -1.655 -16.820 4.280 1.00 92.56 105 LEU A N 1
ATOM 847 C CA . LEU A 1 105 ? -1.694 -15.434 3.801 1.00 92.56 105 LEU A CA 1
ATOM 848 C C . LEU A 1 105 ? -2.922 -14.688 4.323 1.00 92.56 105 LEU A C 1
ATOM 850 O O . LEU A 1 105 ? -2.805 -13.565 4.814 1.00 92.56 105 LEU A O 1
ATOM 854 N N . LEU A 1 106 ? -4.091 -15.324 4.257 1.00 90.06 106 LEU A N 1
ATOM 855 C CA . LEU A 1 106 ? -5.336 -14.775 4.783 1.00 90.06 106 LEU A CA 1
ATOM 856 C C . LEU A 1 106 ? -5.266 -14.610 6.293 1.00 90.06 106 LEU A C 1
ATOM 858 O O . LEU A 1 106 ? -5.662 -13.567 6.797 1.00 90.06 106 LEU A O 1
ATOM 862 N N . PHE A 1 107 ? -4.712 -15.581 7.015 1.00 87.69 107 PHE A N 1
ATOM 863 C CA . PHE A 1 107 ? -4.508 -15.448 8.449 1.00 87.69 107 PHE A CA 1
ATOM 864 C C . PHE A 1 107 ? -3.579 -14.270 8.758 1.00 87.69 107 PHE A C 1
ATOM 866 O O . PHE A 1 107 ? -3.931 -13.429 9.569 1.00 87.69 107 PHE A O 1
ATOM 873 N N . ALA A 1 108 ? -2.453 -14.102 8.064 1.00 88.00 108 ALA A N 1
ATOM 874 C CA . ALA A 1 108 ? -1.580 -12.944 8.279 1.00 88.00 108 ALA A CA 1
ATOM 875 C C . ALA A 1 108 ? -2.268 -11.599 7.958 1.00 88.00 108 ALA A C 1
ATOM 877 O O . ALA A 1 108 ? -2.108 -10.617 8.691 1.00 88.00 108 ALA A O 1
ATOM 878 N N . ALA A 1 109 ? -3.052 -11.553 6.877 1.00 87.25 109 ALA A N 1
ATOM 879 C CA . ALA A 1 109 ? -3.742 -10.348 6.422 1.00 87.25 109 ALA A CA 1
ATOM 880 C C . ALA A 1 109 ? -4.953 -9.976 7.290 1.00 87.25 109 ALA A C 1
ATOM 882 O O . ALA A 1 109 ? -5.220 -8.787 7.487 1.00 87.25 109 ALA A O 1
ATOM 883 N N . LEU A 1 110 ? -5.672 -10.974 7.811 1.00 79.69 110 LEU A N 1
ATOM 884 C CA . LEU A 1 110 ? -6.962 -10.825 8.488 1.00 79.69 110 LEU A CA 1
ATOM 885 C C . LEU A 1 110 ? -6.877 -11.003 10.009 1.00 79.69 110 LEU A C 1
ATOM 887 O O . LEU A 1 110 ? -7.719 -10.448 10.712 1.00 79.69 110 LEU A O 1
ATOM 891 N N . ALA A 1 111 ? -5.876 -11.722 10.535 1.00 70.62 111 ALA A N 1
ATOM 892 C CA . ALA A 1 111 ? -5.800 -12.052 11.959 1.00 70.62 111 ALA A CA 1
ATOM 893 C C . ALA A 1 111 ? -5.859 -10.799 12.833 1.00 70.62 111 ALA A C 1
ATOM 895 O O . ALA A 1 111 ? -5.148 -9.807 12.623 1.00 70.62 111 ALA A O 1
ATOM 896 N N . SER A 1 112 ? -6.724 -10.881 13.840 1.00 57.09 112 SER A N 1
ATOM 897 C CA . SER A 1 112 ? -6.889 -9.875 14.876 1.00 57.09 112 SER A CA 1
ATOM 898 C C . SER A 1 112 ? -5.728 -9.997 15.861 1.00 57.09 112 SER A C 1
ATOM 900 O O . SER A 1 112 ? -5.557 -11.017 16.529 1.00 57.09 112 SER A O 1
ATOM 902 N N . LEU A 1 113 ? -4.892 -8.963 15.947 1.00 55.47 113 LEU A N 1
ATOM 903 C CA . LEU A 1 113 ? -4.049 -8.796 17.132 1.00 55.47 113 LEU A CA 1
ATOM 904 C C . LEU A 1 113 ? -4.979 -8.243 18.211 1.00 55.47 113 LEU A C 1
ATOM 906 O O . LEU A 1 113 ? -5.775 -7.371 17.895 1.00 55.47 113 LEU A O 1
ATOM 910 N N . LYS A 1 114 ? -4.903 -8.712 19.461 1.00 47.59 114 LYS A N 1
ATOM 911 C CA . LYS A 1 114 ? -5.752 -8.214 20.565 1.00 47.59 114 LYS A CA 1
ATOM 912 C C . LYS A 1 114 ? -5.812 -6.668 20.543 1.00 47.59 114 LYS A C 1
ATOM 914 O O . LYS A 1 114 ? -4.783 -6.019 20.739 1.00 47.59 114 LYS A O 1
ATOM 919 N N . GLY A 1 115 ? -6.985 -6.090 20.248 1.00 49.12 115 GLY A N 1
ATOM 920 C CA . GLY A 1 115 ? -7.206 -4.637 20.107 1.00 49.12 115 GLY A CA 1
ATOM 921 C C . GLY A 1 115 ? -6.997 -4.025 18.705 1.00 49.12 115 GLY A C 1
ATOM 922 O O . GLY A 1 115 ? -7.113 -2.806 18.547 1.00 49.12 115 GLY A O 1
ATOM 923 N N . LEU A 1 116 ? -6.702 -4.835 17.687 1.00 48.28 116 LEU A N 1
ATOM 924 C CA . LEU A 1 116 ? -6.520 -4.472 16.278 1.00 48.28 116 LEU A CA 1
ATOM 925 C C . LEU A 1 116 ? -7.333 -5.459 15.424 1.00 48.28 116 LEU A C 1
ATOM 927 O O . LEU A 1 116 ? -6.818 -6.439 14.890 1.00 48.28 116 LEU A O 1
ATOM 931 N N . GLU A 1 117 ? -8.635 -5.206 15.375 1.00 54.78 117 GLU A N 1
ATOM 932 C CA . GLU A 1 117 ? -9.645 -6.111 14.829 1.00 54.78 117 GLU A CA 1
ATOM 933 C C . GLU A 1 117 ? -9.901 -5.806 13.358 1.00 54.78 117 GLU A C 1
ATOM 935 O O . GLU A 1 117 ? -10.208 -4.670 12.993 1.00 54.78 117 GLU A O 1
ATOM 940 N N . ILE A 1 118 ? -9.736 -6.819 12.508 1.00 61.16 118 ILE A N 1
ATOM 941 C CA . ILE A 1 118 ? -9.865 -6.681 11.051 1.00 61.16 118 ILE A CA 1
ATOM 942 C C . ILE A 1 118 ? -10.892 -7.664 10.454 1.00 61.16 118 ILE A C 1
ATOM 944 O O . ILE A 1 118 ? -11.334 -7.486 9.325 1.00 61.16 118 ILE A O 1
ATOM 948 N N . ILE A 1 119 ? -11.405 -8.591 11.262 1.00 54.69 119 ILE A N 1
ATOM 949 C CA . ILE A 1 119 ? -12.608 -9.402 11.034 1.00 54.69 119 ILE A CA 1
ATOM 950 C C . ILE A 1 119 ? -13.284 -9.562 12.396 1.00 54.69 119 ILE A C 1
ATOM 952 O O . ILE A 1 119 ? -12.572 -9.562 13.403 1.00 54.69 119 ILE A O 1
ATOM 956 N N . ARG A 1 120 ? -14.619 -9.702 12.438 1.00 59.75 120 ARG A N 1
ATOM 957 C CA . ARG A 1 120 ? -15.312 -9.981 13.699 1.00 59.75 120 ARG A CA 1
ATOM 958 C C . ARG A 1 120 ? -14.655 -11.161 14.402 1.00 59.75 120 ARG A C 1
ATOM 960 O O . ARG A 1 120 ? -14.587 -12.239 13.808 1.00 59.75 120 ARG A O 1
ATOM 967 N N . SER A 1 121 ? -14.198 -10.975 15.640 1.00 56.50 121 SER A N 1
ATOM 968 C CA . SER A 1 121 ? -13.340 -11.931 16.369 1.00 56.50 121 SER A CA 1
ATOM 969 C C . SER A 1 121 ? -13.943 -13.344 16.561 1.00 56.50 121 SER A C 1
ATOM 971 O O . SER A 1 121 ? -13.252 -14.242 17.034 1.00 56.50 121 SER A O 1
ATOM 973 N N . GLY A 1 122 ? -15.201 -13.566 16.155 1.00 58.00 122 GLY A N 1
ATOM 974 C CA . GLY A 1 122 ? -15.888 -14.864 16.120 1.00 58.00 122 GLY A CA 1
ATOM 975 C C . GLY A 1 122 ? -16.375 -15.339 14.741 1.00 58.00 122 GLY A C 1
ATOM 976 O O . GLY A 1 122 ? -17.198 -16.247 14.690 1.00 58.00 122 GLY A O 1
ATOM 977 N N . THR A 1 123 ? -15.932 -14.742 13.627 1.00 67.12 123 THR A N 1
ATOM 978 C CA . THR A 1 123 ? -16.350 -15.169 12.273 1.00 67.12 123 THR A CA 1
ATOM 979 C C . THR A 1 123 ? -15.310 -16.049 11.586 1.00 67.12 123 THR A C 1
ATOM 981 O O . THR A 1 123 ? -14.110 -15.779 11.621 1.00 67.12 123 THR A O 1
ATOM 984 N N . ASN A 1 124 ? -15.789 -17.117 10.943 1.00 73.69 124 ASN A N 1
ATOM 985 C CA . ASN A 1 124 ? -14.952 -18.024 10.167 1.00 73.69 124 ASN A CA 1
ATOM 986 C C . ASN A 1 124 ? -14.503 -17.356 8.863 1.00 73.69 124 ASN A C 1
ATOM 988 O O . ASN A 1 124 ? -15.298 -16.703 8.186 1.00 73.69 124 ASN A O 1
ATOM 992 N N . ILE A 1 125 ? -13.237 -17.561 8.493 1.00 79.94 125 ILE A N 1
ATOM 993 C CA . ILE A 1 125 ? -12.706 -17.101 7.207 1.00 79.94 125 ILE A CA 1
ATOM 994 C C . ILE A 1 125 ? -13.251 -18.018 6.108 1.00 79.94 125 ILE A C 1
ATOM 996 O O . ILE A 1 125 ? -12.895 -19.195 6.034 1.00 79.94 125 ILE A O 1
ATOM 1000 N N . GLU A 1 126 ? -14.112 -17.479 5.251 1.00 83.00 126 GLU A N 1
ATOM 1001 C CA . GLU A 1 126 ? -14.697 -18.212 4.128 1.00 83.00 126 GLU A CA 1
ATOM 1002 C C . GLU A 1 126 ? -13.789 -18.149 2.898 1.00 83.00 126 GLU A C 1
ATOM 1004 O O . GLU A 1 126 ? -13.445 -17.078 2.399 1.00 83.00 126 GLU A O 1
ATOM 1009 N N . LEU A 1 127 ? -13.406 -19.315 2.386 1.00 87.00 127 LEU A N 1
ATOM 1010 C CA . LEU A 1 127 ? -12.607 -19.421 1.171 1.00 87.00 127 LEU A CA 1
ATOM 1011 C C . LEU A 1 127 ? -13.514 -19.477 -0.061 1.00 87.00 127 LEU A C 1
ATOM 1013 O O . LEU A 1 127 ? -14.565 -20.115 -0.036 1.00 87.00 127 LEU A O 1
ATOM 1017 N N . VAL A 1 128 ? -13.066 -18.866 -1.157 1.00 90.88 128 VAL A N 1
ATOM 1018 C CA . VAL A 1 128 ? -13.662 -19.081 -2.485 1.00 90.88 128 VAL A CA 1
ATOM 1019 C C . VAL A 1 128 ? -13.219 -20.438 -3.051 1.00 90.88 128 VAL A C 1
ATOM 1021 O O . VAL A 1 128 ? -12.150 -20.932 -2.668 1.00 90.88 128 VAL A O 1
ATOM 1024 N N . PRO A 1 129 ? -13.995 -21.057 -3.960 1.00 92.81 129 PRO A N 1
ATOM 1025 C CA . PRO A 1 129 ? -13.570 -22.282 -4.636 1.00 92.81 129 PRO A CA 1
ATOM 1026 C C . PRO A 1 129 ? -12.241 -22.087 -5.397 1.00 92.81 129 PRO A C 1
ATOM 1028 O O . PRO A 1 129 ? -11.956 -20.980 -5.865 1.00 92.81 129 PRO A O 1
ATOM 1031 N N . PRO A 1 130 ? -11.409 -23.138 -5.525 1.00 94.75 130 PRO A N 1
ATOM 1032 C CA . PRO A 1 130 ? -10.133 -23.047 -6.232 1.00 94.75 130 PRO A CA 1
ATOM 1033 C C . PRO A 1 130 ? -10.342 -22.743 -7.719 1.00 94.75 130 PRO A C 1
ATOM 1035 O O . PRO A 1 130 ? -11.291 -23.228 -8.333 1.00 94.75 130 PRO A O 1
ATOM 1038 N N . ALA A 1 131 ? -9.434 -21.961 -8.308 1.00 93.31 131 ALA A N 1
ATOM 1039 C CA . ALA A 1 131 ? -9.457 -21.664 -9.742 1.00 93.31 131 ALA A CA 1
ATOM 1040 C C . ALA A 1 131 ? -9.147 -22.904 -10.595 1.00 93.31 131 ALA A C 1
ATOM 1042 O O . ALA A 1 131 ? -9.700 -23.073 -11.680 1.00 93.31 131 ALA A O 1
ATOM 1043 N N . LEU A 1 132 ? -8.267 -23.778 -10.101 1.00 93.50 132 LEU A N 1
ATOM 1044 C CA . LEU A 1 132 ? -7.949 -25.057 -10.728 1.00 93.50 132 LEU A CA 1
ATOM 1045 C C . LEU A 1 132 ? -8.318 -26.175 -9.761 1.00 93.50 132 LEU A C 1
ATOM 1047 O O . LEU A 1 132 ? -7.796 -26.221 -8.656 1.00 93.50 132 LEU A O 1
ATOM 1051 N N . VAL A 1 133 ? -9.208 -27.075 -10.179 1.00 92.94 133 VAL A N 1
ATOM 1052 C CA . VAL A 1 133 ? -9.623 -28.244 -9.378 1.00 92.94 133 VAL A CA 1
ATOM 1053 C C . VAL A 1 133 ? -8.791 -29.481 -9.734 1.00 92.94 133 VAL A C 1
ATOM 1055 O O . VAL A 1 133 ? -8.457 -30.292 -8.874 1.00 92.94 133 VAL A O 1
ATOM 1058 N N . ARG A 1 134 ? -8.433 -29.639 -11.014 1.00 90.38 134 ARG A N 1
ATOM 1059 C CA . ARG A 1 134 ? -7.611 -30.745 -11.531 1.00 90.38 134 ARG A CA 1
ATOM 1060 C C . ARG A 1 134 ? -6.416 -30.182 -12.308 1.00 90.38 134 ARG A C 1
ATOM 1062 O O . ARG A 1 134 ? -6.591 -29.173 -12.986 1.00 90.38 134 ARG A O 1
ATOM 1069 N N . PRO A 1 135 ? -5.227 -30.815 -12.257 1.00 92.12 135 PRO A N 1
ATOM 1070 C CA . PRO A 1 135 ? -4.887 -32.057 -11.545 1.00 92.12 135 PRO A CA 1
ATOM 1071 C C . PRO A 1 135 ? -4.696 -31.890 -10.027 1.00 92.12 135 PRO A C 1
ATOM 1073 O O . PRO A 1 135 ? -4.652 -32.887 -9.311 1.00 92.12 135 PRO A O 1
ATOM 1076 N N . ARG A 1 136 ? -4.579 -30.653 -9.530 1.00 91.88 136 ARG A N 1
ATOM 1077 C CA . ARG A 1 136 ? -4.472 -30.317 -8.103 1.00 91.88 136 ARG A CA 1
ATOM 1078 C C . ARG A 1 136 ? -5.270 -29.050 -7.815 1.00 91.88 136 ARG A C 1
ATOM 1080 O O . ARG A 1 136 ? -5.363 -28.192 -8.689 1.00 91.88 136 ARG A O 1
ATOM 1087 N N . GLU A 1 137 ? -5.784 -28.939 -6.593 1.00 94.88 137 GLU A N 1
ATOM 1088 C CA . GLU A 1 137 ? -6.486 -27.744 -6.127 1.00 94.88 137 GLU A CA 1
ATOM 1089 C C . GLU A 1 137 ? -5.513 -26.576 -5.950 1.00 94.88 137 GLU A C 1
ATOM 1091 O O . GLU A 1 137 ? -4.655 -26.604 -5.062 1.00 94.88 137 GLU A O 1
ATOM 1096 N N . LEU A 1 138 ? -5.647 -25.558 -6.800 1.00 96.12 138 LEU A N 1
ATOM 1097 C CA . LEU A 1 138 ? -4.837 -24.345 -6.758 1.00 96.12 138 LEU A CA 1
ATOM 1098 C C . LEU A 1 138 ? -5.719 -23.100 -6.797 1.00 96.12 138 LEU A C 1
ATOM 1100 O O . LEU A 1 138 ? -6.694 -23.010 -7.550 1.00 96.12 138 LEU A O 1
ATOM 1104 N N . TRP A 1 139 ? -5.316 -22.114 -6.008 1.00 96.44 139 TRP A N 1
ATOM 1105 C CA . TRP A 1 139 ? -5.899 -20.782 -5.967 1.00 96.44 139 TRP A CA 1
ATOM 1106 C C . TRP A 1 139 ? -4.968 -19.787 -6.638 1.00 96.44 139 TRP A C 1
ATOM 1108 O O . TRP A 1 139 ? -3.752 -19.944 -6.593 1.00 96.44 139 TRP A O 1
ATOM 1118 N N . THR A 1 140 ? -5.524 -18.737 -7.231 1.00 96.62 140 THR A N 1
ATOM 1119 C CA . THR A 1 140 ? -4.719 -17.634 -7.774 1.00 96.62 140 THR A CA 1
ATOM 1120 C C . THR A 1 140 ? -4.503 -16.550 -6.724 1.00 96.62 140 THR A C 1
ATOM 1122 O O . THR A 1 140 ? -5.303 -16.384 -5.799 1.00 96.62 140 THR A O 1
ATOM 1125 N N . GLY A 1 141 ? -3.466 -15.729 -6.885 1.00 95.19 141 GLY A N 1
ATOM 1126 C CA . GLY A 1 141 ? -3.307 -14.560 -6.015 1.00 95.19 141 GLY A CA 1
ATOM 1127 C C . GLY A 1 141 ? -4.437 -13.530 -6.147 1.00 95.19 141 GLY A C 1
ATOM 1128 O O . GLY A 1 141 ? -4.807 -12.892 -5.162 1.00 95.19 141 GLY A O 1
ATOM 1129 N N . LYS A 1 142 ? -5.085 -13.433 -7.316 1.00 95.50 142 LYS A N 1
ATOM 1130 C CA . LYS A 1 142 ? -6.285 -12.596 -7.503 1.00 95.50 142 LYS A CA 1
ATOM 1131 C C . LYS A 1 142 ? -7.469 -13.072 -6.642 1.00 95.50 142 LYS A C 1
ATOM 1133 O O . LYS A 1 142 ? -8.207 -12.252 -6.089 1.00 95.50 142 LYS A O 1
ATOM 1138 N N . GLN A 1 143 ? -7.608 -14.385 -6.439 1.00 95.31 143 GLN A N 1
ATOM 1139 C CA . GLN A 1 143 ? -8.606 -14.937 -5.516 1.00 95.31 143 GLN A CA 1
ATOM 1140 C C . GLN A 1 143 ? -8.320 -14.564 -4.058 1.00 95.31 143 GLN A C 1
ATOM 1142 O O . GLN A 1 143 ? -9.261 -14.290 -3.320 1.00 95.31 143 GLN A O 1
ATOM 1147 N N . VAL A 1 144 ? -7.053 -14.468 -3.639 1.00 94.69 144 VAL A N 1
ATOM 1148 C CA . VAL A 1 144 ? -6.704 -14.011 -2.278 1.00 94.69 144 VAL A CA 1
ATOM 1149 C C . VAL A 1 144 ? -7.216 -12.588 -2.029 1.00 94.69 144 VAL A C 1
ATOM 1151 O O . VAL A 1 144 ? -7.813 -12.319 -0.987 1.00 94.69 144 VAL A O 1
ATOM 1154 N N . ILE A 1 145 ? -7.060 -11.691 -3.009 1.00 94.75 145 ILE A N 1
ATOM 1155 C CA . ILE A 1 145 ? -7.609 -10.328 -2.938 1.00 94.75 145 ILE A CA 1
ATOM 1156 C C . ILE A 1 145 ? -9.138 -10.348 -2.877 1.00 94.75 145 ILE A C 1
ATOM 1158 O O . ILE A 1 145 ? -9.725 -9.656 -2.049 1.00 94.75 145 ILE A O 1
ATOM 1162 N N . THR A 1 146 ? -9.778 -11.171 -3.707 1.00 93.88 146 THR A N 1
ATOM 1163 C CA . THR A 1 146 ? -11.241 -11.340 -3.719 1.00 93.88 146 THR A CA 1
ATOM 1164 C C . THR A 1 146 ? -11.769 -11.784 -2.355 1.00 93.88 146 THR A C 1
ATOM 1166 O O . THR A 1 146 ? -12.727 -11.215 -1.840 1.00 93.88 146 THR A O 1
ATOM 1169 N N . ILE A 1 147 ? -11.104 -12.746 -1.705 1.00 91.44 147 ILE A N 1
ATOM 1170 C CA . ILE A 1 147 ? -11.473 -13.191 -0.355 1.00 91.44 147 ILE A CA 1
ATOM 1171 C C . ILE A 1 147 ? -11.377 -12.027 0.640 1.00 91.44 147 ILE A C 1
ATOM 1173 O O . ILE A 1 147 ? -12.280 -11.846 1.455 1.00 91.44 147 ILE A O 1
ATOM 1177 N N . ILE A 1 148 ? -10.319 -11.217 0.574 1.00 90.19 148 ILE A N 1
ATOM 1178 C CA . ILE A 1 148 ? -10.143 -10.051 1.453 1.00 90.19 148 ILE A CA 1
ATOM 1179 C C . ILE A 1 148 ? -11.259 -9.020 1.243 1.00 90.19 148 ILE A C 1
ATOM 1181 O O . ILE A 1 148 ? -11.859 -8.563 2.218 1.00 90.19 148 ILE A O 1
ATOM 1185 N N . LEU A 1 149 ? -11.586 -8.695 -0.010 1.00 89.50 149 LEU A N 1
ATOM 1186 C CA . LEU A 1 149 ? -12.685 -7.783 -0.336 1.00 89.50 149 LEU A CA 1
ATOM 1187 C C . LEU A 1 149 ? -14.032 -8.334 0.146 1.00 89.50 149 LEU A C 1
ATOM 1189 O O . LEU A 1 149 ? -14.824 -7.596 0.730 1.00 89.50 149 LEU A O 1
ATOM 1193 N N . ASN A 1 150 ? -14.264 -9.640 0.005 1.00 87.56 150 ASN A N 1
ATOM 1194 C CA . ASN A 1 150 ? -15.482 -10.287 0.484 1.00 87.56 150 ASN A CA 1
ATOM 1195 C C . ASN A 1 150 ? -15.630 -10.214 2.008 1.00 87.56 150 ASN A C 1
ATOM 1197 O O . ASN A 1 150 ? -16.743 -10.003 2.492 1.00 87.56 150 ASN A O 1
ATOM 1201 N N . HIS A 1 151 ? -14.534 -10.343 2.760 1.00 83.88 151 HIS A N 1
ATOM 1202 C CA . HIS A 1 151 ? -14.551 -10.187 4.218 1.00 83.88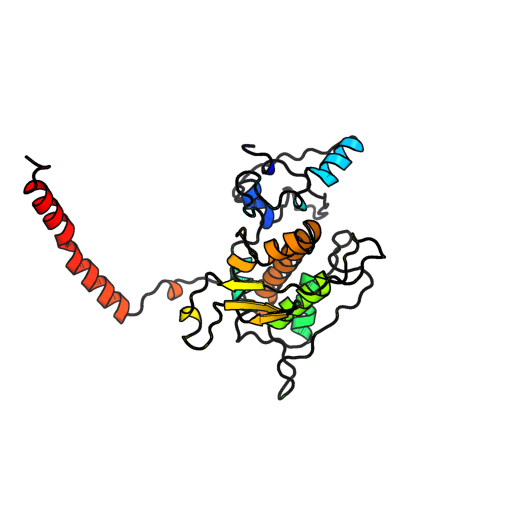 151 HIS A CA 1
ATOM 1203 C C . HIS A 1 151 ? -14.706 -8.731 4.654 1.00 83.88 151 HIS A C 1
ATOM 1205 O O . HIS A 1 151 ? -15.383 -8.476 5.647 1.00 83.88 151 HIS A O 1
ATOM 1211 N N . LEU A 1 152 ? -14.171 -7.772 3.893 1.00 83.12 152 LEU A N 1
ATOM 1212 C CA . LEU A 1 152 ? -14.368 -6.344 4.163 1.00 83.12 152 LEU A CA 1
ATOM 1213 C C . LEU A 1 152 ? -15.866 -5.969 4.208 1.00 83.12 152 LEU A C 1
ATOM 1215 O O . LEU A 1 152 ? -16.266 -5.134 5.029 1.00 83.12 152 LEU A O 1
ATOM 1219 N N . ARG A 1 153 ? -16.694 -6.631 3.379 1.00 79.44 153 ARG A N 1
ATOM 1220 C CA . ARG A 1 153 ? -18.158 -6.441 3.307 1.00 79.44 153 ARG A CA 1
ATOM 1221 C C . ARG A 1 153 ? -18.921 -6.951 4.529 1.00 79.44 153 ARG A C 1
ATOM 1223 O O . ARG A 1 153 ? -19.982 -6.412 4.830 1.00 79.44 153 ARG A O 1
ATOM 1230 N N . LYS A 1 154 ? -18.409 -7.971 5.228 1.00 71.69 154 LYS A N 1
ATOM 1231 C CA . LYS A 1 154 ? -19.114 -8.685 6.316 1.00 71.69 154 LYS A CA 1
ATOM 1232 C C . LYS A 1 154 ? -19.135 -7.936 7.656 1.00 71.69 154 LYS A C 1
ATOM 1234 O O . LYS A 1 154 ? -19.499 -8.498 8.685 1.00 71.69 154 LYS A O 1
ATOM 1239 N N . GLY A 1 155 ? -18.761 -6.659 7.650 1.00 61.41 155 GLY A N 1
ATOM 1240 C CA . GLY A 1 155 ? -18.636 -5.861 8.863 1.00 61.41 155 GLY A CA 1
ATOM 1241 C C . GLY A 1 155 ? -17.317 -6.107 9.607 1.00 61.41 155 GLY A C 1
ATOM 1242 O O . GLY A 1 155 ? -16.549 -7.018 9.314 1.00 61.41 155 GLY A O 1
ATOM 1243 N N . SER A 1 156 ? -17.023 -5.226 10.551 1.00 62.47 156 SER A N 1
ATOM 1244 C CA . SER A 1 156 ? -15.872 -5.257 11.455 1.00 62.47 156 SER A CA 1
ATOM 1245 C C . SER A 1 156 ? -16.364 -5.219 12.903 1.00 62.47 156 SER A C 1
ATOM 1247 O O . SER A 1 156 ? -17.525 -4.891 13.141 1.00 62.47 156 SER A O 1
ATOM 1249 N N . ASP A 1 157 ? -15.498 -5.513 13.876 1.00 56.72 157 ASP A N 1
ATOM 1250 C CA . ASP A 1 157 ? -15.830 -5.388 15.310 1.00 56.72 157 ASP A CA 1
ATOM 1251 C C . ASP A 1 157 ? -16.159 -3.933 15.731 1.00 56.72 157 ASP A C 1
ATOM 1253 O O . ASP A 1 157 ? -16.711 -3.704 16.803 1.00 56.72 157 ASP A O 1
ATOM 1257 N N . ARG A 1 158 ? -15.864 -2.935 14.879 1.00 55.53 158 ARG A N 1
ATOM 1258 C CA . ARG A 1 158 ? -16.251 -1.525 15.081 1.00 55.53 158 ARG A CA 1
ATOM 1259 C C . ARG A 1 158 ? -17.656 -1.191 14.590 1.00 55.53 158 ARG A C 1
ATOM 1261 O O . ARG A 1 158 ? -18.198 -0.156 14.971 1.00 55.53 158 ARG A O 1
ATOM 1268 N N . ASP A 1 159 ? -18.225 -2.032 13.732 1.00 60.75 159 ASP A N 1
ATOM 1269 C CA . ASP A 1 159 ? -19.556 -1.801 13.188 1.00 60.75 159 ASP A CA 1
ATOM 1270 C C . ASP A 1 159 ? -20.609 -2.276 14.196 1.00 60.75 159 ASP A C 1
ATOM 1272 O O . ASP A 1 159 ? -20.440 -3.302 14.856 1.00 60.75 159 ASP A O 1
ATOM 1276 N N . SER A 1 160 ? -21.733 -1.558 14.290 1.00 55.88 160 SER A N 1
ATOM 1277 C CA . SER A 1 160 ? -22.883 -2.013 15.079 1.00 55.88 160 SER A CA 1
ATOM 1278 C C . SER A 1 160 ? -23.294 -3.429 14.651 1.00 55.88 160 SER A C 1
ATOM 1280 O O . SER A 1 160 ? -23.294 -3.747 13.458 1.00 55.88 160 SER A O 1
ATOM 1282 N N . GLU A 1 161 ? -23.683 -4.279 15.608 1.00 55.72 161 GLU A N 1
ATOM 1283 C CA . GLU A 1 161 ? -24.059 -5.682 15.367 1.00 55.72 161 GLU A CA 1
AT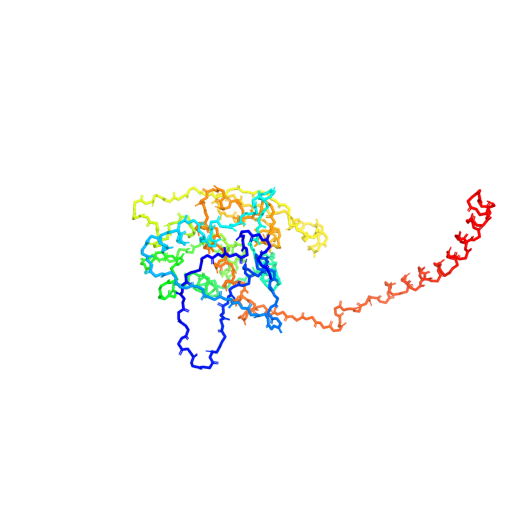OM 1284 C C . GLU A 1 161 ? -25.095 -5.855 14.238 1.00 55.72 161 GLU A C 1
ATOM 1286 O O . GLU A 1 161 ? -25.083 -6.878 13.555 1.00 55.72 161 GLU A O 1
ATOM 1291 N N . LYS A 1 162 ? -25.915 -4.821 13.992 1.00 52.72 162 LYS A N 1
ATOM 1292 C CA . LYS A 1 162 ? -27.009 -4.762 13.008 1.00 52.72 162 LYS A CA 1
ATOM 1293 C C . LYS A 1 162 ? -26.607 -4.425 11.563 1.00 52.72 162 LYS A C 1
ATOM 1295 O O . LYS A 1 162 ? -27.496 -4.337 10.719 1.00 52.72 162 LYS A O 1
ATOM 1300 N N . MET A 1 163 ? -25.329 -4.200 11.255 1.00 58.62 163 MET A N 1
ATOM 1301 C CA . MET A 1 163 ? -24.919 -3.871 9.883 1.00 58.62 163 MET A CA 1
ATOM 1302 C C . MET A 1 163 ? -25.126 -5.078 8.950 1.00 58.62 163 MET A C 1
ATOM 1304 O O . MET A 1 163 ? -24.523 -6.133 9.151 1.00 58.62 163 MET A O 1
ATOM 1308 N N . SER A 1 164 ? -25.974 -4.921 7.929 1.00 58.19 164 SER A N 1
ATOM 1309 C CA . SER A 1 164 ? -26.135 -5.893 6.842 1.00 58.19 164 SER A CA 1
ATOM 1310 C C . SER A 1 164 ? -24.874 -5.960 5.979 1.00 58.19 164 SER A C 1
ATOM 1312 O O . SER A 1 164 ? -24.147 -4.974 5.869 1.00 58.19 164 SER A O 1
ATOM 1314 N N . ASN A 1 165 ? -24.636 -7.102 5.324 1.00 70.12 165 ASN A N 1
ATOM 1315 C CA . ASN A 1 165 ? -23.549 -7.236 4.352 1.00 70.12 165 ASN A CA 1
ATOM 1316 C C . ASN A 1 165 ? -23.625 -6.111 3.311 1.00 70.12 165 ASN A C 1
ATOM 1318 O O . ASN A 1 165 ? -24.672 -5.898 2.698 1.00 70.12 165 ASN A O 1
ATOM 1322 N N . LEU A 1 166 ? -22.515 -5.397 3.130 1.00 80.50 166 LEU A N 1
ATOM 1323 C CA . LEU A 1 166 ? -22.406 -4.347 2.119 1.00 80.50 166 LEU A CA 1
ATOM 1324 C C . LEU A 1 166 ? -22.424 -4.973 0.709 1.00 80.50 166 LEU A C 1
ATOM 1326 O O . LEU A 1 166 ? -21.918 -6.092 0.547 1.00 80.50 166 LEU A O 1
ATOM 1330 N N . PRO A 1 167 ? -22.986 -4.284 -0.306 1.00 85.38 167 PRO A N 1
ATOM 1331 C CA . PRO A 1 167 ? -22.955 -4.759 -1.693 1.00 85.38 167 PRO A CA 1
ATOM 1332 C C . PRO A 1 167 ? -21.509 -4.887 -2.179 1.00 85.38 167 PRO A C 1
ATOM 1334 O O . PRO A 1 167 ? -20.628 -4.243 -1.621 1.00 85.38 167 PRO A O 1
ATOM 1337 N N . GLY A 1 168 ? -21.231 -5.709 -3.192 1.00 84.00 168 GLY A N 1
ATOM 1338 C CA . GLY A 1 168 ? -19.884 -5.798 -3.745 1.00 84.00 168 GLY A CA 1
ATOM 1339 C C . GLY A 1 168 ? -19.486 -4.557 -4.540 1.00 84.00 168 GLY A C 1
ATOM 1340 O O . GLY A 1 168 ? -20.287 -3.932 -5.235 1.00 84.00 168 GLY A O 1
ATOM 1341 N N . LEU A 1 169 ? -18.206 -4.204 -4.444 1.00 88.25 169 LEU A N 1
ATOM 1342 C CA . LEU A 1 169 ? -17.649 -3.065 -5.159 1.00 88.25 169 LEU A CA 1
ATOM 1343 C C . LEU A 1 169 ? -17.398 -3.455 -6.613 1.00 88.25 169 LEU A C 1
ATOM 1345 O O . LEU A 1 169 ? -16.808 -4.503 -6.876 1.00 88.25 169 LEU A O 1
ATOM 1349 N N . SER A 1 170 ? -17.780 -2.582 -7.541 1.00 91.94 170 SER A N 1
ATOM 1350 C CA . SER A 1 170 ? -17.441 -2.725 -8.955 1.00 91.94 170 SER A CA 1
ATOM 1351 C C . SER A 1 170 ? -16.623 -1.523 -9.413 1.00 91.94 170 SER A C 1
ATOM 1353 O O . SER A 1 170 ? -17.035 -0.380 -9.227 1.00 91.94 170 SER A O 1
ATOM 1355 N N . THR A 1 171 ? -15.444 -1.768 -9.979 1.00 91.88 171 THR A N 1
ATOM 1356 C CA . THR A 1 171 ? -14.558 -0.723 -10.498 1.00 91.88 171 THR A CA 1
ATOM 1357 C C . THR A 1 171 ? -13.713 -1.254 -11.651 1.00 91.88 171 THR A C 1
ATOM 1359 O O . THR A 1 171 ? -13.287 -2.410 -11.651 1.00 91.88 171 THR A O 1
ATOM 1362 N N . SER A 1 172 ? -13.461 -0.402 -12.644 1.00 92.19 172 SER A N 1
ATOM 1363 C CA . SER A 1 172 ? -12.551 -0.696 -13.750 1.00 92.19 172 SER A CA 1
ATOM 1364 C C . SER A 1 172 ? -11.500 0.397 -13.846 1.00 92.19 172 SER A C 1
ATOM 1366 O O . SER A 1 172 ? -11.850 1.580 -13.922 1.00 92.19 172 SER A O 1
ATOM 1368 N N . ARG A 1 173 ? -10.220 0.026 -13.874 1.00 90.62 173 ARG A N 1
ATOM 1369 C CA . ARG A 1 173 ? -9.137 1.005 -13.939 1.00 90.62 173 ARG A CA 1
ATOM 1370 C C . ARG A 1 173 ? -7.875 0.466 -14.595 1.00 90.62 173 ARG A C 1
ATOM 1372 O O . ARG A 1 173 ? -7.623 -0.727 -14.590 1.00 90.62 173 ARG A O 1
ATOM 1379 N N . LYS A 1 174 ? -7.053 1.362 -15.138 1.00 90.69 174 LYS A N 1
ATOM 1380 C CA . LYS A 1 174 ? -5.718 1.028 -15.646 1.00 90.69 174 LYS A CA 1
ATOM 1381 C C . LYS A 1 174 ? -4.685 1.015 -14.519 1.00 90.69 174 LYS A C 1
ATOM 1383 O O . LYS A 1 174 ? -4.648 1.948 -13.715 1.00 90.69 174 LYS A O 1
ATOM 1388 N N . SER A 1 175 ? -3.830 -0.002 -14.493 1.00 89.19 175 SER A N 1
ATOM 1389 C CA . SER A 1 175 ? -2.582 0.025 -13.729 1.00 89.19 175 SER A CA 1
ATOM 1390 C C . SER A 1 175 ? -1.551 0.921 -14.425 1.00 89.19 175 SER A C 1
ATOM 1392 O O . SER A 1 175 ? -1.660 1.219 -15.614 1.00 89.19 175 SER A O 1
ATOM 1394 N N . LYS A 1 176 ? -0.508 1.317 -13.699 1.00 88.69 176 LYS A N 1
ATOM 1395 C CA . LYS A 1 176 ? 0.702 1.950 -14.246 1.00 88.69 176 LYS A CA 1
ATOM 1396 C C . LYS A 1 176 ? 1.638 0.950 -14.911 1.00 88.69 176 LYS A C 1
ATOM 1398 O O . LYS A 1 176 ? 2.493 1.367 -15.687 1.00 88.69 176 LYS A O 1
ATOM 1403 N N . THR A 1 177 ? 1.517 -0.341 -14.607 1.00 85.56 177 THR A N 1
ATOM 1404 C CA . THR A 1 177 ? 2.277 -1.373 -15.317 1.00 85.56 177 THR A CA 1
ATOM 1405 C C . THR A 1 177 ? 1.880 -1.373 -16.797 1.00 85.56 177 THR A C 1
ATOM 1407 O O . THR A 1 177 ? 0.680 -1.433 -17.084 1.00 85.56 177 THR A O 1
ATOM 1410 N N . PRO A 1 178 ? 2.846 -1.266 -17.731 1.00 84.00 178 PRO A N 1
ATOM 1411 C CA . PRO A 1 178 ? 2.534 -1.186 -19.150 1.00 84.00 178 PRO A CA 1
ATOM 1412 C C . PRO A 1 178 ? 1.970 -2.511 -19.666 1.00 84.00 178 PRO A C 1
ATOM 1414 O O . PRO A 1 178 ? 2.239 -3.584 -19.126 1.00 84.00 178 PRO A O 1
ATOM 1417 N N . ASP A 1 179 ? 1.210 -2.422 -20.751 1.00 82.56 179 ASP A N 1
ATOM 1418 C CA . ASP A 1 179 ? 0.650 -3.553 -21.490 1.00 82.56 179 ASP A CA 1
ATOM 1419 C C . ASP A 1 179 ? 1.722 -4.547 -21.962 1.00 82.56 179 ASP A C 1
ATOM 1421 O O . ASP A 1 179 ? 1.538 -5.758 -21.870 1.00 82.56 179 ASP A O 1
ATOM 1425 N N . THR A 1 180 ? 2.878 -4.036 -22.380 1.00 82.38 180 THR A N 1
ATOM 1426 C CA . THR A 1 180 ? 4.018 -4.830 -22.853 1.00 82.38 180 THR A CA 1
ATOM 1427 C C . THR A 1 180 ? 4.729 -5.621 -21.753 1.00 82.38 180 THR A C 1
ATOM 1429 O O . THR A 1 180 ? 5.465 -6.554 -22.073 1.00 82.38 180 THR A O 1
ATOM 1432 N N . ALA A 1 181 ? 4.501 -5.313 -20.469 1.00 81.56 181 ALA A N 1
ATOM 1433 C CA . ALA A 1 181 ? 5.229 -5.938 -19.358 1.00 81.56 181 ALA A CA 1
ATOM 1434 C C . ALA A 1 181 ? 4.984 -7.450 -19.229 1.00 81.56 181 ALA A C 1
ATOM 1436 O O . ALA A 1 181 ? 5.863 -8.170 -18.763 1.00 81.56 181 ALA A O 1
ATOM 1437 N N . PHE A 1 182 ? 3.802 -7.926 -19.631 1.00 79.88 182 PHE A N 1
ATOM 1438 C CA . PHE A 1 182 ? 3.388 -9.330 -19.494 1.00 79.88 182 PHE A CA 1
ATOM 1439 C C . PHE A 1 182 ? 3.106 -10.005 -20.847 1.00 79.88 182 PHE A C 1
ATOM 1441 O O . PHE A 1 182 ? 2.511 -11.079 -20.902 1.00 79.88 182 PHE A O 1
ATOM 1448 N N . GLY A 1 183 ? 3.545 -9.381 -21.945 1.00 77.56 183 GLY A N 1
ATOM 1449 C CA . GLY A 1 183 ? 3.251 -9.818 -23.309 1.00 77.56 183 GLY A CA 1
ATOM 1450 C C . GLY A 1 183 ? 1.909 -9.293 -23.833 1.00 77.56 183 GLY A C 1
ATOM 1451 O O . GLY A 1 183 ? 0.975 -9.039 -23.074 1.00 77.56 183 GLY A O 1
ATOM 1452 N N . ALA A 1 184 ? 1.822 -9.137 -25.157 1.00 65.44 184 ALA A N 1
ATOM 1453 C CA . ALA A 1 184 ? 0.737 -8.423 -25.840 1.00 65.44 184 ALA A CA 1
ATOM 1454 C C . ALA A 1 184 ? -0.674 -9.001 -25.605 1.00 65.44 184 ALA A C 1
ATOM 1456 O O . ALA A 1 184 ? -1.658 -8.286 -25.753 1.00 65.44 184 ALA A O 1
ATOM 1457 N N . GLU A 1 185 ? -0.787 -10.272 -25.219 1.00 70.06 185 GLU A N 1
ATOM 1458 C CA . GLU A 1 185 ? -2.073 -10.973 -25.115 1.00 70.06 185 GLU A CA 1
ATOM 1459 C C . GLU A 1 185 ? -2.677 -10.977 -23.705 1.00 70.06 185 GLU A C 1
ATOM 1461 O O . GLU A 1 185 ? -3.841 -11.333 -23.530 1.00 70.06 185 GLU A O 1
ATOM 1466 N N . GLN A 1 186 ? -1.904 -10.636 -22.669 1.00 71.75 186 GLN A N 1
ATOM 1467 C CA . GLN A 1 186 ? -2.355 -10.867 -21.291 1.00 71.75 186 GLN A CA 1
ATOM 1468 C C . GLN A 1 186 ? -3.208 -9.723 -20.734 1.00 71.75 186 GLN A C 1
ATOM 1470 O O . GLN A 1 186 ? -3.900 -9.915 -19.738 1.00 71.75 186 GLN A O 1
ATOM 1475 N N . GLU A 1 187 ? -3.151 -8.548 -21.370 1.00 82.94 187 GLU A N 1
ATOM 1476 C CA . GLU A 1 187 ? -3.840 -7.302 -21.022 1.00 82.94 187 GLU A CA 1
ATOM 1477 C C . GLU A 1 187 ? -4.103 -7.096 -19.498 1.00 82.94 187 GLU A C 1
ATOM 1479 O O . GLU A 1 187 ? -5.131 -6.587 -19.049 1.00 82.94 187 GLU A O 1
ATOM 1484 N N . GLU A 1 188 ? -3.088 -7.448 -18.695 1.00 86.31 188 GLU A N 1
ATOM 1485 C CA . GLU A 1 188 ? -3.009 -7.341 -17.225 1.00 86.31 188 GLU A CA 1
ATOM 1486 C C . GLU A 1 188 ? -2.928 -5.884 -16.742 1.00 86.31 188 GLU A C 1
ATOM 1488 O O . GLU A 1 188 ? -3.031 -5.604 -15.549 1.00 86.31 188 GLU A O 1
ATOM 1493 N N . HIS A 1 189 ? -2.780 -4.940 -17.671 1.00 88.06 189 HIS A N 1
ATOM 1494 C CA . HIS A 1 189 ? -2.795 -3.514 -17.379 1.00 88.06 189 HIS A CA 1
ATOM 1495 C C . HIS A 1 189 ? -4.206 -2.976 -17.067 1.00 88.06 189 HIS A C 1
ATOM 1497 O O . HIS A 1 189 ? -4.349 -1.858 -16.572 1.00 88.06 189 HIS A O 1
ATOM 1503 N N . LEU A 1 190 ? -5.262 -3.744 -17.375 1.00 90.44 190 LEU A N 1
ATOM 1504 C CA . LEU A 1 190 ? -6.654 -3.408 -17.068 1.00 90.44 190 LEU A CA 1
ATOM 1505 C C . LEU A 1 190 ? -7.116 -4.165 -15.824 1.00 90.44 190 LEU A C 1
ATOM 1507 O O . LEU A 1 190 ? -7.331 -5.375 -15.858 1.00 90.44 190 LEU A O 1
ATOM 1511 N N . VAL A 1 191 ? -7.290 -3.428 -14.731 1.00 92.81 191 VAL A N 1
ATOM 1512 C CA . VAL A 1 191 ? -7.839 -3.906 -13.465 1.00 92.81 191 VAL A CA 1
ATOM 1513 C C . VAL A 1 191 ? -9.360 -3.868 -13.534 1.00 92.81 191 VAL A C 1
ATOM 1515 O O . VAL A 1 191 ? -9.948 -2.798 -13.696 1.00 92.81 191 VAL A O 1
ATOM 1518 N N . LEU A 1 192 ? -9.996 -5.028 -13.390 1.00 94.31 192 LEU A N 1
ATOM 1519 C CA . LEU A 1 192 ? -11.450 -5.167 -13.352 1.00 94.31 192 LEU A CA 1
ATOM 1520 C C . LEU A 1 192 ? -11.859 -5.879 -12.069 1.00 94.31 192 LEU A C 1
ATOM 1522 O O . LEU A 1 192 ? -11.490 -7.036 -11.845 1.00 94.31 192 LEU A O 1
ATOM 1526 N N . ILE A 1 193 ? -12.644 -5.180 -11.256 1.00 94.50 193 ILE A N 1
ATOM 1527 C CA . ILE A 1 193 ? -13.277 -5.719 -10.060 1.00 94.50 193 ILE A CA 1
ATOM 1528 C C . ILE A 1 193 ? -14.785 -5.628 -10.263 1.00 94.50 193 ILE A C 1
ATOM 1530 O O . ILE A 1 193 ? -15.293 -4.550 -10.569 1.00 94.50 193 ILE A O 1
ATOM 1534 N N . LEU A 1 194 ? -15.489 -6.745 -10.108 1.00 92.94 194 LEU A N 1
ATOM 1535 C CA . LEU A 1 194 ? -16.941 -6.827 -10.256 1.00 92.94 194 LEU A CA 1
ATOM 1536 C C . LEU A 1 194 ? -17.521 -7.523 -9.027 1.00 92.94 194 LEU A C 1
ATOM 1538 O O . LEU A 1 194 ? -17.068 -8.604 -8.671 1.00 92.94 194 LEU A O 1
ATOM 1542 N N . ASP A 1 195 ? -18.491 -6.892 -8.370 1.00 89.75 195 ASP A N 1
ATOM 1543 C CA . ASP A 1 195 ? -19.147 -7.416 -7.159 1.00 89.75 195 ASP A CA 1
ATOM 1544 C C . ASP A 1 195 ? -18.170 -7.904 -6.055 1.00 89.75 195 ASP A C 1
ATOM 1546 O O . ASP A 1 195 ? -18.439 -8.831 -5.292 1.00 89.75 195 ASP A O 1
ATOM 1550 N N . GLY A 1 196 ? -17.014 -7.242 -5.928 1.00 87.00 196 GLY A N 1
ATOM 1551 C CA . GLY A 1 196 ? -15.961 -7.602 -4.968 1.00 87.00 196 GLY A CA 1
ATOM 1552 C C . GLY A 1 196 ? -14.971 -8.671 -5.445 1.00 87.00 196 GLY A C 1
ATOM 1553 O O . GLY A 1 196 ? -14.036 -8.988 -4.707 1.00 87.00 196 GLY A O 1
ATOM 1554 N N . GLU A 1 197 ? -15.108 -9.182 -6.668 1.00 93.00 197 GLU A N 1
ATOM 1555 C CA . GLU A 1 197 ? -14.183 -10.148 -7.264 1.00 93.00 197 GLU A CA 1
ATOM 1556 C C . GLU A 1 197 ? -13.174 -9.477 -8.193 1.00 93.00 197 GLU A C 1
ATOM 1558 O O . GLU A 1 197 ? -13.547 -8.772 -9.129 1.00 93.00 197 GLU A O 1
ATOM 1563 N N . LEU A 1 198 ? -11.880 -9.718 -7.960 1.00 94.81 198 LEU A N 1
ATOM 1564 C CA . LEU A 1 198 ? -10.809 -9.274 -8.850 1.00 94.81 198 LEU A CA 1
ATOM 1565 C C . LEU A 1 198 ? -10.682 -10.255 -10.017 1.00 94.81 198 LEU A C 1
ATOM 1567 O O . LEU A 1 198 ? -9.986 -11.269 -9.926 1.00 94.81 198 LEU A O 1
ATOM 1571 N N . LEU A 1 199 ? -11.345 -9.927 -11.122 1.00 91.75 199 LEU A N 1
ATOM 1572 C CA . LEU A 1 199 ? -11.382 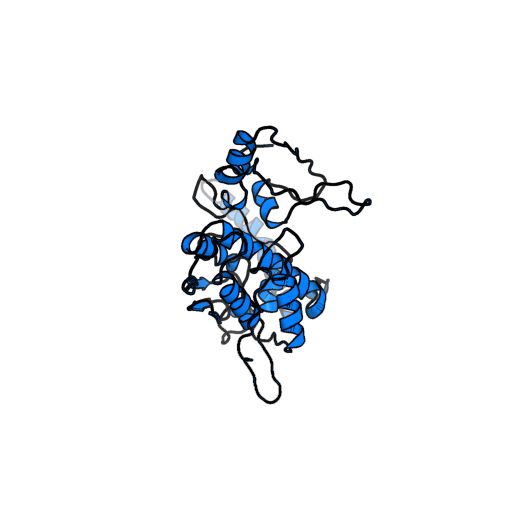-10.770 -12.314 1.00 91.75 199 LEU A CA 1
ATOM 1573 C C . LEU A 1 199 ? -10.100 -10.642 -13.136 1.00 91.75 199 LEU A C 1
ATOM 1575 O O . LEU A 1 199 ? -9.611 -11.622 -13.698 1.00 91.75 199 LEU A O 1
ATOM 1579 N N . ARG A 1 200 ? -9.546 -9.428 -13.215 1.00 91.38 200 ARG A N 1
ATOM 1580 C CA . ARG A 1 200 ? -8.431 -9.136 -14.116 1.00 91.38 200 ARG A CA 1
ATOM 1581 C C . ARG A 1 200 ? -7.534 -8.020 -13.604 1.00 91.38 200 ARG A C 1
ATOM 1583 O O . ARG A 1 200 ? -7.998 -7.131 -12.898 1.00 91.38 200 ARG A O 1
ATOM 1590 N N . GLY A 1 201 ? -6.274 -8.082 -14.025 1.00 92.00 201 GLY A N 1
ATOM 1591 C CA . GLY A 1 201 ? -5.279 -7.034 -13.876 1.00 92.00 201 GLY A CA 1
ATOM 1592 C C . GLY A 1 201 ? -4.420 -7.156 -12.627 1.00 92.00 201 GLY A C 1
ATOM 1593 O O . GLY A 1 201 ? -4.815 -7.765 -11.627 1.00 92.00 201 GLY A O 1
ATOM 1594 N N . VAL A 1 202 ? -3.233 -6.559 -12.700 1.00 93.75 202 VAL A N 1
ATOM 1595 C CA . VAL A 1 202 ? -2.303 -6.488 -11.571 1.00 93.75 202 VAL A CA 1
ATOM 1596 C C . VAL A 1 202 ? -2.594 -5.275 -10.695 1.00 93.75 202 VAL A C 1
ATOM 1598 O O . VAL A 1 202 ? -2.878 -4.179 -11.177 1.00 93.75 202 VAL A O 1
ATOM 1601 N N . LEU A 1 203 ? -2.499 -5.463 -9.381 1.00 94.12 203 LEU A N 1
ATOM 1602 C CA . LEU A 1 203 ? -2.630 -4.377 -8.419 1.00 94.12 203 LEU A CA 1
ATOM 1603 C C . LEU A 1 203 ? -1.266 -3.754 -8.144 1.00 94.12 203 LEU A C 1
ATOM 1605 O O . LEU A 1 203 ? -0.377 -4.384 -7.573 1.00 94.12 203 LEU A O 1
ATOM 1609 N N . ASP A 1 204 ? -1.134 -2.491 -8.517 1.00 92.56 204 ASP A N 1
ATOM 1610 C CA . ASP A 1 204 ? 0.075 -1.699 -8.354 1.00 92.56 204 ASP A CA 1
ATOM 1611 C C . ASP A 1 204 ? -0.198 -0.429 -7.524 1.00 92.56 204 ASP A C 1
ATOM 1613 O O . ASP A 1 204 ? -1.208 -0.304 -6.822 1.00 92.56 204 ASP A O 1
ATOM 1617 N N . LYS A 1 205 ? 0.695 0.565 -7.627 1.00 93.75 205 LYS A N 1
ATOM 1618 C CA . LYS A 1 205 ? 0.530 1.856 -6.947 1.00 93.75 205 LYS A CA 1
ATOM 1619 C C . LYS A 1 205 ? -0.794 2.557 -7.304 1.00 93.75 205 LYS A C 1
ATOM 1621 O O . LYS A 1 205 ? -1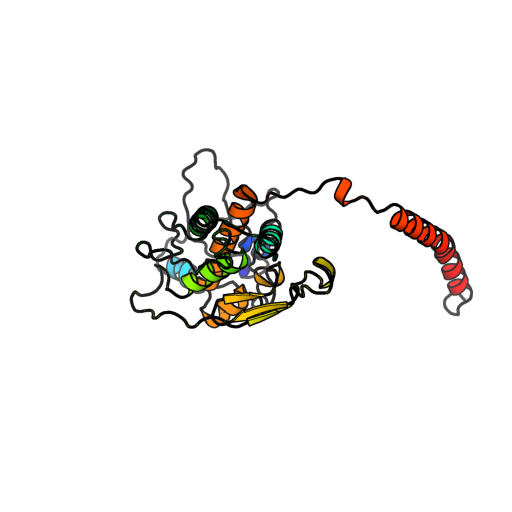.280 3.315 -6.472 1.00 93.75 205 LYS A O 1
ATOM 1626 N N . ALA A 1 206 ? -1.385 2.331 -8.483 1.00 93.44 206 ALA A N 1
ATOM 1627 C CA . ALA A 1 206 ? -2.674 2.932 -8.851 1.00 93.44 206 ALA A CA 1
ATOM 1628 C C . ALA A 1 206 ? -3.873 2.297 -8.125 1.00 93.44 206 ALA A C 1
ATOM 1630 O O . ALA A 1 206 ? -4.942 2.904 -8.060 1.00 93.44 206 ALA A O 1
ATOM 1631 N N . ALA A 1 207 ? -3.718 1.089 -7.577 1.00 92.94 207 ALA A N 1
ATOM 1632 C CA . ALA A 1 207 ? -4.787 0.405 -6.856 1.00 92.94 207 ALA A CA 1
ATOM 1633 C C . ALA A 1 207 ? -4.842 0.785 -5.369 1.00 92.94 207 ALA A C 1
ATOM 1635 O O . ALA A 1 207 ? -5.926 0.999 -4.833 1.00 92.94 207 ALA A O 1
ATOM 1636 N N . PHE A 1 208 ? -3.698 0.877 -4.690 1.00 93.19 208 PHE A N 1
ATOM 1637 C CA . PHE A 1 208 ? -3.655 1.070 -3.229 1.00 93.19 208 PHE A CA 1
ATOM 1638 C C . PHE A 1 208 ? -2.641 2.116 -2.749 1.00 93.19 208 PHE A C 1
ATOM 1640 O O . PHE A 1 208 ? -2.425 2.274 -1.544 1.00 93.19 208 PHE A O 1
ATOM 1647 N N . GLY A 1 209 ? -1.991 2.821 -3.674 1.00 92.62 209 GLY A N 1
ATOM 1648 C CA . GLY A 1 209 ? -1.188 3.995 -3.357 1.00 92.62 209 GLY A CA 1
ATOM 1649 C C . GLY A 1 209 ? -2.047 5.251 -3.198 1.00 92.62 209 GLY A C 1
ATOM 1650 O O . GLY A 1 209 ? -3.248 5.249 -3.470 1.00 92.62 209 GLY A O 1
ATOM 1651 N N . ALA A 1 210 ? -1.392 6.343 -2.804 1.00 92.00 210 ALA A N 1
ATOM 1652 C CA . ALA A 1 210 ? -1.952 7.694 -2.771 1.00 92.00 210 ALA A CA 1
ATOM 1653 C C . ALA A 1 210 ? -2.220 8.186 -4.210 1.00 92.00 210 ALA A C 1
ATOM 1655 O O . ALA A 1 210 ? -1.379 8.836 -4.830 1.00 92.00 210 ALA A O 1
ATOM 1656 N N . THR A 1 211 ? -3.323 7.724 -4.798 1.00 92.56 211 THR A N 1
ATOM 1657 C CA . THR A 1 211 ? -3.736 8.017 -6.175 1.00 92.56 211 THR A CA 1
ATOM 1658 C C . THR A 1 211 ? -5.253 8.159 -6.239 1.00 92.56 211 THR A C 1
ATOM 1660 O O . THR A 1 211 ? -5.978 7.346 -5.655 1.00 92.56 211 THR A O 1
ATOM 1663 N N . ASP A 1 212 ? -5.731 9.167 -6.969 1.00 91.62 212 ASP A N 1
ATOM 1664 C CA . ASP A 1 212 ? -7.164 9.432 -7.186 1.00 91.62 212 ASP A CA 1
ATOM 1665 C C . ASP A 1 212 ? -7.849 8.217 -7.769 1.00 91.62 212 ASP A C 1
ATOM 1667 O O . ASP A 1 212 ? -7.185 7.493 -8.490 1.00 91.62 212 ASP A O 1
ATOM 1671 N N . PHE A 1 213 ? -9.130 7.968 -7.493 1.00 92.25 213 PHE A N 1
ATOM 1672 C CA . PHE A 1 213 ? -9.905 6.839 -8.038 1.00 92.25 213 PHE A CA 1
ATOM 1673 C C . PHE A 1 213 ? -9.257 5.447 -7.895 1.00 92.25 213 PHE A C 1
ATOM 1675 O O . PHE A 1 213 ? -9.521 4.540 -8.684 1.00 92.25 213 PHE A O 1
ATOM 1682 N N . SER A 1 214 ? -8.347 5.267 -6.935 1.00 93.25 214 SER A N 1
ATOM 1683 C CA . SER A 1 214 ? -7.753 3.963 -6.623 1.00 93.25 214 SER A CA 1
ATOM 1684 C C . SER A 1 214 ? -8.794 3.005 -6.042 1.00 93.25 214 SER A C 1
ATOM 1686 O O . SER A 1 214 ? -9.884 3.425 -5.663 1.00 93.25 214 SER A O 1
ATOM 1688 N N . LEU A 1 215 ? -8.475 1.712 -5.939 1.00 93.88 215 LEU A N 1
ATOM 1689 C CA . LEU A 1 215 ? -9.358 0.748 -5.272 1.00 93.88 215 LEU A CA 1
ATOM 1690 C C . LEU A 1 215 ? -9.635 1.175 -3.824 1.00 93.88 215 LEU A C 1
ATOM 1692 O O . LEU A 1 215 ? -10.769 1.102 -3.361 1.00 93.88 215 LEU A O 1
ATOM 1696 N N . VAL A 1 216 ? -8.614 1.672 -3.122 1.00 94.25 216 VAL A N 1
ATOM 1697 C CA . VAL A 1 216 ? -8.773 2.172 -1.748 1.00 94.25 216 VAL A CA 1
ATOM 1698 C C . VAL A 1 216 ? -9.649 3.427 -1.714 1.00 94.25 216 VAL A C 1
ATOM 1700 O O . VAL A 1 216 ? -10.486 3.543 -0.825 1.00 94.25 216 VAL A O 1
ATOM 1703 N N . HIS A 1 217 ? -9.522 4.322 -2.696 1.00 94.69 217 HIS A N 1
ATOM 1704 C CA . HIS A 1 217 ? -10.392 5.495 -2.809 1.00 94.69 217 HIS A CA 1
ATOM 1705 C C . HIS A 1 217 ? -11.842 5.093 -3.137 1.00 94.69 217 HIS A C 1
ATOM 1707 O O . HIS A 1 217 ? -12.774 5.592 -2.519 1.00 94.69 217 HIS A O 1
ATOM 1713 N N . ALA A 1 218 ? -12.059 4.120 -4.022 1.00 93.75 218 ALA A N 1
ATOM 1714 C CA . ALA A 1 218 ? -13.396 3.597 -4.302 1.00 93.75 218 ALA A CA 1
ATOM 1715 C C . ALA A 1 218 ? -14.042 2.967 -3.052 1.00 93.75 218 ALA A C 1
ATOM 1717 O O . ALA A 1 218 ? -15.232 3.143 -2.815 1.00 93.75 218 ALA A O 1
ATOM 1718 N N . VAL A 1 219 ? -13.253 2.284 -2.216 1.00 92.88 219 VAL A N 1
ATOM 1719 C CA . VAL A 1 219 ? -13.705 1.771 -0.912 1.00 92.88 219 VAL A CA 1
ATOM 1720 C C . VAL A 1 219 ? -13.984 2.893 0.087 1.00 92.88 219 VAL A C 1
ATOM 1722 O O . VAL A 1 219 ? -14.942 2.788 0.849 1.00 92.88 219 VAL A O 1
ATOM 1725 N N . TYR A 1 220 ? -13.174 3.953 0.087 1.00 94.00 220 TYR A N 1
ATOM 1726 C CA . TYR A 1 220 ? -13.406 5.139 0.913 1.00 94.00 220 TYR A CA 1
ATOM 1727 C C . TYR A 1 220 ? -14.760 5.777 0.595 1.00 94.00 220 TYR A C 1
ATOM 1729 O O . TYR A 1 220 ? -15.518 6.065 1.516 1.00 94.00 220 TYR A O 1
ATOM 1737 N N . GLU A 1 221 ? -15.087 5.916 -0.689 1.00 92.75 221 GLU A N 1
ATOM 1738 C CA . GLU A 1 221 ? -16.357 6.493 -1.134 1.00 92.75 221 GLU A CA 1
ATOM 1739 C C . GLU A 1 221 ? -17.545 5.555 -0.868 1.00 92.75 221 GLU A C 1
ATOM 1741 O O . GLU A 1 221 ? -18.578 5.976 -0.355 1.00 92.75 221 GLU A O 1
ATOM 1746 N N . ALA A 1 222 ? -17.401 4.259 -1.170 1.00 91.19 222 ALA A N 1
ATOM 1747 C CA . ALA A 1 222 ? -18.508 3.306 -1.076 1.00 91.19 222 ALA A CA 1
ATOM 1748 C C . ALA A 1 222 ? -18.813 2.847 0.359 1.00 91.19 222 ALA A C 1
ATOM 1750 O O . ALA A 1 222 ? -19.976 2.655 0.713 1.00 91.19 222 ALA A O 1
ATOM 1751 N N . TYR A 1 223 ? -17.782 2.615 1.179 1.00 88.75 223 TYR A N 1
ATOM 1752 C CA . TYR A 1 223 ? -17.920 2.018 2.516 1.00 88.75 223 TYR A CA 1
ATOM 1753 C C . TYR A 1 223 ? -17.402 2.913 3.648 1.00 88.75 223 TYR A C 1
ATOM 1755 O O . TYR A 1 223 ? -17.506 2.544 4.821 1.00 88.75 223 TYR A O 1
ATOM 1763 N N . GLY A 1 224 ? -16.832 4.071 3.322 1.00 90.50 224 GLY A N 1
ATOM 1764 C CA . GLY A 1 224 ? -16.380 5.056 4.292 1.00 90.50 224 GLY A CA 1
ATOM 1765 C C . GLY A 1 224 ? -14.914 4.926 4.741 1.00 90.50 224 GLY A C 1
ATOM 1766 O O . GLY A 1 224 ? -14.196 3.967 4.421 1.00 90.50 224 GLY A O 1
ATOM 1767 N N . PRO A 1 225 ? -14.457 5.899 5.553 1.00 91.00 225 PRO A N 1
ATOM 1768 C CA . PRO A 1 225 ? -13.056 6.069 5.948 1.00 91.00 225 PRO A CA 1
ATOM 1769 C C . PRO A 1 225 ? -12.485 4.892 6.740 1.00 91.00 225 PRO A C 1
ATOM 1771 O O . PRO A 1 225 ? -11.334 4.497 6.541 1.00 91.00 225 PRO A O 1
ATOM 1774 N N . GLU A 1 226 ? -13.281 4.304 7.635 1.00 86.50 226 GLU A N 1
ATOM 1775 C CA . GLU A 1 226 ? -12.810 3.219 8.500 1.00 86.50 226 GLU A CA 1
ATOM 1776 C C . GLU A 1 226 ? -12.467 1.961 7.699 1.00 86.50 226 GLU A C 1
ATOM 1778 O O . GLU A 1 226 ? -11.445 1.321 7.950 1.00 86.50 226 GLU A O 1
ATOM 1783 N N . LYS A 1 227 ? -13.284 1.637 6.691 1.00 87.19 227 LYS A N 1
ATOM 1784 C CA . LYS A 1 227 ? -13.090 0.476 5.815 1.00 87.19 227 LYS A CA 1
ATOM 1785 C C . LYS A 1 227 ? -11.907 0.669 4.873 1.00 87.19 227 LYS A C 1
ATOM 1787 O O . LYS A 1 227 ? -11.159 -0.281 4.653 1.00 87.19 227 LYS A O 1
ATOM 1792 N N . ALA A 1 228 ? -11.678 1.888 4.387 1.00 91.56 228 ALA A N 1
ATOM 1793 C CA . ALA A 1 228 ? -10.489 2.208 3.599 1.00 91.56 228 ALA A CA 1
ATOM 1794 C C . ALA A 1 228 ? -9.195 2.055 4.419 1.00 91.56 228 ALA A C 1
ATOM 1796 O O . ALA A 1 228 ? -8.250 1.398 3.973 1.00 91.56 228 ALA A O 1
ATOM 1797 N N . GLY A 1 229 ? -9.169 2.582 5.650 1.00 89.75 229 GLY A N 1
ATOM 1798 C CA . GLY A 1 229 ? -8.046 2.386 6.573 1.00 89.75 229 GLY A CA 1
ATOM 1799 C C . GLY A 1 229 ? -7.820 0.908 6.909 1.00 89.75 229 GLY A C 1
ATOM 1800 O O . GLY A 1 229 ? -6.682 0.434 6.958 1.00 89.75 229 GLY A O 1
ATOM 1801 N N . LEU A 1 230 ? -8.908 0.151 7.067 1.00 87.38 230 LEU A N 1
ATOM 1802 C CA . LEU A 1 230 ? -8.864 -1.289 7.296 1.00 87.38 230 LEU A CA 1
ATOM 1803 C C . LEU A 1 230 ? -8.253 -2.048 6.115 1.00 87.38 230 LEU A C 1
ATOM 1805 O O . LEU A 1 230 ? -7.384 -2.898 6.314 1.00 87.38 230 LEU A O 1
ATOM 1809 N N . LEU A 1 231 ? -8.669 -1.711 4.895 1.00 91.19 231 LEU A N 1
ATOM 1810 C CA . LEU A 1 231 ? -8.150 -2.307 3.670 1.00 91.19 231 LEU A CA 1
ATOM 1811 C C . LEU A 1 231 ? -6.649 -2.043 3.506 1.00 91.19 231 LEU A C 1
ATOM 1813 O O . LEU A 1 231 ? -5.901 -2.968 3.194 1.00 91.19 231 LEU A O 1
ATOM 1817 N N . LEU A 1 232 ? -6.188 -0.819 3.786 1.00 92.44 232 LEU A N 1
ATOM 1818 C CA . LEU A 1 232 ? -4.757 -0.492 3.773 1.00 92.44 232 LEU A CA 1
ATOM 1819 C C . LEU A 1 232 ? -3.965 -1.350 4.767 1.00 92.44 232 LEU A C 1
ATOM 1821 O O . LEU A 1 232 ? -2.888 -1.840 4.429 1.00 92.44 232 LEU A O 1
ATOM 1825 N N . ASN A 1 233 ? -4.504 -1.587 5.966 1.00 90.38 233 ASN A N 1
ATOM 1826 C CA . ASN A 1 233 ? -3.866 -2.460 6.953 1.00 90.38 233 ASN A CA 1
ATOM 1827 C C . ASN A 1 233 ? -3.848 -3.930 6.501 1.00 90.38 233 ASN A C 1
ATOM 1829 O O . ASN A 1 233 ? -2.840 -4.616 6.686 1.00 90.38 233 ASN A O 1
ATOM 1833 N N . MET A 1 234 ? -4.939 -4.422 5.900 1.00 90.12 234 MET A N 1
ATOM 1834 C CA . MET A 1 234 ? -5.011 -5.780 5.345 1.00 90.12 234 MET A CA 1
ATOM 1835 C C . MET A 1 234 ? -3.981 -5.983 4.236 1.00 90.12 234 MET A C 1
ATOM 1837 O O . MET A 1 234 ? -3.206 -6.935 4.288 1.00 90.12 234 MET A O 1
ATOM 1841 N N . PHE A 1 235 ? -3.930 -5.066 3.270 1.00 94.06 235 PHE A N 1
ATOM 1842 C CA . PHE A 1 235 ? -2.977 -5.114 2.165 1.00 94.06 235 PHE A CA 1
ATOM 1843 C C . PHE A 1 235 ? -1.532 -4.953 2.634 1.00 94.06 235 PHE A C 1
ATOM 1845 O O . PHE A 1 235 ? -0.674 -5.718 2.199 1.00 94.06 235 PHE A O 1
ATOM 1852 N N . GLY A 1 236 ? -1.259 -4.045 3.576 1.00 93.38 236 GLY A N 1
ATOM 1853 C CA . GLY A 1 236 ? 0.075 -3.892 4.157 1.00 93.38 236 GLY A CA 1
ATOM 1854 C C . GLY A 1 236 ? 0.582 -5.203 4.762 1.00 93.38 236 GLY A C 1
ATOM 1855 O O . GLY A 1 236 ? 1.677 -5.655 4.433 1.00 93.38 236 GLY A O 1
ATOM 1856 N N . ARG A 1 237 ? -0.246 -5.874 5.574 1.00 92.25 237 ARG A N 1
ATOM 1857 C CA . ARG A 1 237 ? 0.103 -7.175 6.170 1.00 92.25 237 ARG A CA 1
ATOM 1858 C C . ARG A 1 237 ? 0.210 -8.292 5.138 1.00 92.25 237 ARG A C 1
ATOM 1860 O O . ARG A 1 237 ? 1.162 -9.065 5.202 1.00 92.25 237 ARG A O 1
ATOM 1867 N N . LEU A 1 238 ? -0.727 -8.361 4.192 1.00 94.00 238 LEU A N 1
ATOM 1868 C CA . LEU A 1 238 ? -0.731 -9.365 3.128 1.00 94.00 238 LEU A CA 1
ATOM 1869 C C . LEU A 1 238 ? 0.556 -9.301 2.309 1.00 94.00 238 LEU A C 1
ATOM 1871 O O . LEU A 1 238 ? 1.224 -10.314 2.134 1.00 94.00 238 LEU A O 1
ATOM 1875 N N . PHE A 1 239 ? 0.901 -8.117 1.803 1.00 95.56 239 PHE A N 1
ATOM 1876 C CA . PHE A 1 239 ? 2.050 -7.955 0.920 1.00 95.56 239 PHE A CA 1
ATOM 1877 C C . PHE A 1 239 ? 3.366 -8.149 1.671 1.00 95.56 239 PHE A C 1
ATOM 1879 O O . PHE A 1 239 ? 4.270 -8.786 1.135 1.00 95.56 239 PHE A O 1
ATOM 1886 N N . THR A 1 240 ? 3.456 -7.698 2.928 1.00 94.44 240 THR A N 1
ATOM 1887 C CA . THR A 1 240 ? 4.610 -8.003 3.785 1.00 94.44 240 THR A CA 1
ATOM 1888 C C . THR A 1 240 ? 4.755 -9.511 4.009 1.00 94.44 240 THR A C 1
ATOM 1890 O O . THR A 1 240 ? 5.837 -10.047 3.779 1.00 94.44 240 THR A O 1
ATOM 1893 N N . ALA A 1 241 ? 3.682 -10.217 4.379 1.00 94.12 241 ALA A N 1
ATOM 1894 C CA . ALA A 1 241 ? 3.718 -11.667 4.579 1.00 94.12 241 ALA A CA 1
ATOM 1895 C C . ALA A 1 241 ? 4.055 -12.418 3.280 1.00 94.12 241 ALA A C 1
ATOM 1897 O O . ALA A 1 241 ? 4.858 -13.346 3.285 1.00 94.12 241 ALA A O 1
ATOM 1898 N N . TYR A 1 242 ? 3.488 -11.993 2.151 1.00 95.81 242 TYR A N 1
ATOM 1899 C CA . TYR A 1 242 ? 3.746 -12.612 0.855 1.00 95.81 242 TYR A CA 1
ATOM 1900 C C . TYR A 1 242 ? 5.213 -12.500 0.432 1.00 95.81 242 TYR A C 1
ATOM 1902 O O . TYR A 1 242 ? 5.820 -13.490 0.016 1.00 95.81 242 TYR A O 1
ATOM 1910 N N . ILE A 1 243 ? 5.806 -11.312 0.580 1.00 95.31 243 ILE A N 1
ATOM 1911 C CA . ILE A 1 243 ? 7.226 -11.107 0.280 1.00 95.31 243 ILE A CA 1
ATOM 1912 C C . ILE A 1 243 ? 8.102 -11.932 1.224 1.00 95.31 243 ILE A C 1
ATOM 1914 O O . ILE A 1 243 ? 9.056 -12.548 0.757 1.00 95.31 243 ILE A O 1
ATOM 1918 N N . GLN A 1 244 ? 7.773 -11.976 2.516 1.00 93.69 244 GLN A N 1
ATOM 1919 C CA . GLN A 1 244 ? 8.571 -12.683 3.520 1.00 93.69 244 GLN A CA 1
ATOM 1920 C C . GLN A 1 244 ? 8.538 -14.206 3.366 1.00 93.69 244 GLN A C 1
ATOM 1922 O O . GLN A 1 244 ? 9.573 -14.845 3.531 1.00 93.69 244 GLN A O 1
ATOM 1927 N N . TYR A 1 245 ? 7.372 -14.788 3.075 1.00 92.12 245 TYR A N 1
ATOM 1928 C CA . TYR A 1 245 ? 7.203 -16.243 3.094 1.00 92.12 245 TYR A CA 1
ATOM 1929 C C . TYR A 1 245 ? 7.313 -16.909 1.720 1.00 92.12 245 TYR A C 1
ATOM 1931 O O . TYR A 1 245 ? 7.746 -18.056 1.661 1.00 92.12 245 TYR A O 1
ATOM 1939 N N . PHE A 1 246 ? 6.931 -16.230 0.631 1.00 92.62 246 PHE A N 1
ATOM 1940 C CA . PHE A 1 246 ? 6.734 -16.898 -0.665 1.00 92.62 246 PHE A CA 1
ATOM 1941 C C . PHE A 1 246 ? 7.559 -16.310 -1.810 1.00 92.62 246 PHE A C 1
ATOM 1943 O O . PHE A 1 246 ? 8.112 -17.063 -2.606 1.00 92.62 246 PHE A O 1
ATOM 1950 N N . ALA A 1 247 ? 7.632 -14.982 -1.935 1.00 91.88 247 ALA A N 1
ATOM 1951 C CA . ALA A 1 247 ? 8.181 -14.369 -3.147 1.00 91.88 247 ALA A CA 1
ATOM 1952 C C . ALA A 1 247 ? 9.632 -13.889 -3.024 1.00 91.88 247 ALA A C 1
ATOM 1954 O O . ALA A 1 247 ? 10.392 -13.999 -3.988 1.00 91.88 247 ALA A O 1
ATOM 1955 N N . GLY A 1 248 ? 9.994 -13.271 -1.894 1.00 92.75 248 GLY A N 1
ATOM 1956 C CA . GLY A 1 248 ? 11.198 -12.448 -1.783 1.00 92.75 248 GLY A CA 1
ATOM 1957 C C . GLY A 1 248 ? 11.253 -11.300 -2.807 1.00 92.75 248 GLY A C 1
ATOM 1958 O O . GLY A 1 248 ? 10.469 -11.203 -3.761 1.00 92.75 248 GLY A O 1
ATOM 1959 N N . HIS A 1 249 ? 12.204 -10.388 -2.643 1.00 94.25 249 HIS A N 1
ATOM 1960 C CA . HIS A 1 249 ? 12.561 -9.428 -3.685 1.00 94.25 249 HIS A CA 1
ATOM 1961 C C . HIS A 1 249 ? 14.019 -9.002 -3.529 1.00 94.25 249 HIS A C 1
ATOM 1963 O O . HIS A 1 249 ? 14.527 -8.890 -2.419 1.00 94.25 249 HIS A O 1
ATOM 1969 N N . SER A 1 250 ? 14.695 -8.812 -4.656 1.00 94.62 250 SER A N 1
ATOM 1970 C CA . SER A 1 250 ? 16.073 -8.350 -4.733 1.00 94.62 250 SER A CA 1
ATOM 1971 C C . SER A 1 250 ? 16.244 -7.607 -6.055 1.00 94.62 250 SER A C 1
ATOM 1973 O O . SER A 1 250 ? 15.472 -7.839 -6.988 1.00 94.62 250 SER A O 1
ATOM 1975 N N . CYS A 1 251 ? 17.230 -6.721 -6.097 1.00 94.31 251 CYS A N 1
ATOM 1976 C CA . CYS A 1 251 ? 17.704 -6.034 -7.287 1.00 94.31 251 CYS A CA 1
ATOM 1977 C C . CYS A 1 251 ? 19.222 -6.223 -7.322 1.00 94.31 251 CYS A C 1
ATOM 1979 O O . CYS A 1 251 ? 19.896 -6.024 -6.303 1.00 94.31 251 CYS A O 1
ATOM 1981 N N . ARG A 1 252 ? 19.748 -6.677 -8.454 1.00 94.94 252 ARG A N 1
ATOM 1982 C CA . ARG A 1 252 ? 21.149 -7.074 -8.628 1.00 94.94 252 ARG A CA 1
ATOM 1983 C C . ARG A 1 252 ? 21.770 -6.340 -9.807 1.00 94.94 252 ARG A C 1
ATOM 1985 O O . ARG A 1 252 ? 21.085 -5.732 -10.619 1.00 94.94 252 ARG A O 1
ATOM 1992 N N . MET A 1 253 ? 23.094 -6.443 -9.931 1.00 95.44 253 MET A N 1
ATOM 1993 C CA . MET A 1 253 ? 23.818 -5.847 -11.058 1.00 95.44 253 MET A CA 1
ATOM 1994 C C . MET A 1 253 ? 23.310 -6.363 -12.413 1.00 95.44 253 MET A C 1
ATOM 1996 O O . MET A 1 253 ? 23.288 -5.611 -13.376 1.00 95.44 253 MET A O 1
ATOM 2000 N N . GLU A 1 254 ? 22.857 -7.617 -12.479 1.00 94.19 254 GLU A N 1
ATOM 2001 C CA . GLU A 1 254 ? 22.282 -8.211 -13.693 1.00 94.19 254 GLU A CA 1
ATOM 2002 C C . GLU A 1 254 ? 21.032 -7.476 -14.203 1.00 94.19 254 GLU A C 1
ATOM 2004 O O . GLU A 1 254 ? 20.880 -7.335 -15.413 1.00 94.19 254 GLU A O 1
ATOM 2009 N N . ASP A 1 255 ? 20.211 -6.913 -13.308 1.00 93.75 255 ASP A N 1
ATOM 2010 C CA . ASP A 1 255 ? 19.002 -6.157 -13.672 1.00 93.75 255 ASP A CA 1
ATOM 2011 C C . ASP A 1 255 ? 19.329 -4.809 -14.347 1.00 93.75 255 ASP A C 1
ATOM 2013 O O . ASP A 1 255 ? 18.473 -4.194 -14.984 1.00 93.75 255 ASP A O 1
ATOM 2017 N N . LEU A 1 256 ? 20.573 -4.337 -14.207 1.00 94.19 256 LEU A N 1
ATOM 2018 C CA . LEU A 1 256 ? 21.066 -3.063 -14.741 1.00 94.19 256 LEU A CA 1
ATOM 2019 C C . LEU A 1 256 ? 21.822 -3.233 -16.071 1.00 94.19 256 LEU A C 1
ATOM 2021 O O . LEU A 1 256 ? 22.194 -2.237 -16.700 1.00 94.19 256 LEU A O 1
ATOM 2025 N N . ILE A 1 257 ? 22.086 -4.472 -16.501 1.00 94.50 257 ILE A N 1
ATOM 2026 C CA . ILE A 1 257 ? 22.878 -4.756 -17.701 1.00 94.50 257 ILE A CA 1
ATOM 2027 C C . ILE A 1 257 ? 21.974 -4.758 -18.936 1.00 94.50 257 ILE A C 1
ATOM 2029 O O . ILE A 1 257 ? 21.003 -5.503 -19.037 1.00 94.50 257 ILE A O 1
ATOM 2033 N N . LEU A 1 258 ? 22.335 -3.940 -19.926 1.00 95.00 258 LEU A N 1
ATOM 2034 C CA . LEU A 1 258 ? 21.700 -3.966 -21.241 1.00 95.00 258 LEU A CA 1
ATOM 2035 C C . LEU A 1 258 ? 22.129 -5.203 -22.032 1.00 95.00 258 LEU A C 1
ATOM 2037 O O . LEU A 1 258 ? 23.271 -5.656 -21.947 1.00 95.00 258 LEU A O 1
ATOM 2041 N N . THR A 1 259 ? 21.238 -5.692 -22.895 1.00 95.44 259 THR A N 1
ATOM 2042 C CA . THR A 1 259 ? 21.622 -6.705 -23.884 1.00 95.44 259 THR A CA 1
ATOM 2043 C C . THR A 1 259 ? 22.696 -6.152 -24.825 1.00 95.44 259 THR A C 1
ATOM 2045 O O . THR A 1 259 ? 22.732 -4.952 -25.113 1.00 95.44 259 THR A O 1
ATOM 2048 N N . SER A 1 260 ? 23.567 -7.022 -25.346 1.00 94.75 260 SER A N 1
ATOM 2049 C CA . SER A 1 260 ? 24.673 -6.604 -26.219 1.00 94.75 260 SER A CA 1
ATOM 2050 C C . SER A 1 260 ? 24.190 -5.836 -27.453 1.00 94.75 260 SER A C 1
ATOM 2052 O O . SER A 1 260 ? 24.801 -4.841 -27.834 1.00 94.75 260 SER A O 1
ATOM 2054 N N . ALA A 1 261 ? 23.061 -6.248 -28.039 1.00 96.06 261 ALA A N 1
ATOM 2055 C CA . ALA A 1 261 ? 22.444 -5.544 -29.160 1.00 96.06 261 ALA A CA 1
ATOM 2056 C C . ALA A 1 261 ? 22.011 -4.121 -28.764 1.00 96.06 261 ALA A C 1
ATOM 2058 O O . ALA A 1 261 ? 22.353 -3.159 -29.452 1.00 96.06 261 ALA A O 1
ATOM 2059 N N . SER A 1 262 ? 21.331 -3.973 -27.621 1.00 95.12 262 SER A N 1
ATOM 2060 C CA . SER A 1 262 ? 20.903 -2.667 -27.108 1.00 95.12 262 SER A CA 1
ATOM 2061 C C . SER A 1 262 ? 22.081 -1.756 -26.747 1.00 95.12 262 SER A C 1
ATOM 2063 O O . SER A 1 262 ? 22.002 -0.555 -27.004 1.00 95.12 262 SER A O 1
ATOM 2065 N N . ASP A 1 263 ? 23.182 -2.286 -26.195 1.00 95.69 263 ASP A N 1
ATOM 2066 C CA . ASP A 1 263 ? 24.365 -1.465 -25.886 1.00 95.69 263 ASP A CA 1
ATOM 2067 C C . ASP A 1 263 ? 25.077 -0.979 -27.158 1.00 95.69 263 ASP A C 1
ATOM 2069 O O . ASP A 1 263 ? 25.493 0.178 -27.218 1.00 95.69 263 ASP A O 1
ATOM 2073 N N . ILE A 1 264 ? 25.153 -1.802 -28.211 1.00 95.94 264 ILE A N 1
ATOM 2074 C CA . ILE A 1 264 ? 25.669 -1.365 -29.520 1.00 95.94 264 ILE A CA 1
ATOM 2075 C C . ILE A 1 264 ? 24.799 -0.232 -30.078 1.00 95.94 264 ILE A C 1
ATOM 2077 O O . ILE A 1 264 ? 25.328 0.817 -30.453 1.00 95.94 264 ILE A O 1
ATOM 2081 N N . SER A 1 265 ? 23.470 -0.394 -30.071 1.00 96.31 265 SER A N 1
ATOM 2082 C CA . SER A 1 265 ? 22.543 0.662 -30.503 1.00 96.31 265 SER A CA 1
ATOM 2083 C C . SER A 1 265 ? 22.711 1.942 -29.681 1.00 96.31 265 SER A C 1
ATOM 2085 O O . SER A 1 265 ? 22.785 3.033 -30.248 1.00 96.31 265 SER A O 1
ATOM 2087 N N . ARG A 1 266 ? 22.853 1.825 -28.354 1.00 95.50 266 ARG A N 1
ATOM 2088 C CA . ARG A 1 266 ? 23.112 2.963 -27.461 1.00 95.50 266 ARG A CA 1
ATOM 2089 C C . ARG A 1 266 ? 24.410 3.682 -27.831 1.00 95.50 266 ARG A C 1
ATOM 2091 O O . ARG A 1 266 ? 24.407 4.906 -27.937 1.00 95.50 266 ARG A O 1
ATOM 2098 N N . ARG A 1 267 ? 25.508 2.954 -28.067 1.00 94.94 267 ARG A N 1
ATOM 2099 C CA . ARG A 1 267 ? 26.801 3.544 -28.471 1.00 94.94 267 ARG A CA 1
ATOM 2100 C C . ARG A 1 267 ? 26.704 4.279 -29.807 1.00 94.94 267 ARG A C 1
ATOM 2102 O O . ARG A 1 267 ? 27.237 5.380 -29.925 1.00 94.94 267 ARG A O 1
ATOM 2109 N N . MET A 1 268 ? 25.981 3.721 -30.779 1.00 95.06 268 MET A N 1
ATOM 2110 C CA . MET A 1 268 ? 25.741 4.371 -32.074 1.00 95.06 268 MET A CA 1
ATOM 2111 C C . MET A 1 268 ? 24.961 5.687 -31.928 1.00 95.06 268 MET A C 1
ATOM 2113 O O . MET A 1 268 ? 25.317 6.693 -32.550 1.00 95.06 268 MET A O 1
ATOM 2117 N N . LEU A 1 269 ? 23.931 5.709 -31.073 1.00 94.31 269 LEU A N 1
ATOM 2118 C CA . LEU A 1 269 ? 23.171 6.928 -30.770 1.00 94.31 269 LEU A CA 1
ATOM 2119 C C . LEU A 1 269 ? 24.052 7.994 -30.107 1.00 94.31 269 LEU A C 1
ATOM 2121 O O . LEU A 1 269 ? 24.036 9.150 -30.531 1.00 94.31 269 LEU A O 1
ATOM 2125 N N . VAL A 1 270 ? 24.877 7.599 -29.130 1.00 94.69 270 VAL A N 1
ATOM 2126 C CA . VAL A 1 270 ? 25.825 8.510 -28.467 1.00 94.69 270 VAL A CA 1
ATOM 2127 C C . VAL A 1 270 ? 26.806 9.100 -29.484 1.00 94.69 270 VAL A C 1
ATOM 2129 O O . VAL A 1 270 ? 26.974 10.319 -29.525 1.00 94.69 270 VAL A O 1
ATOM 2132 N N . GLN A 1 271 ? 27.374 8.278 -30.370 1.00 93.06 271 GLN A N 1
ATOM 2133 C CA . GLN A 1 271 ? 28.307 8.750 -31.395 1.00 93.06 271 GLN A CA 1
ATOM 2134 C C . GLN A 1 271 ? 27.655 9.744 -32.367 1.00 93.06 271 GLN A C 1
ATOM 2136 O O . GLN A 1 271 ? 28.243 10.771 -32.703 1.00 93.06 271 GLN A O 1
ATOM 2141 N N . THR A 1 272 ? 26.414 9.476 -32.780 1.00 91.06 272 THR A N 1
ATOM 2142 C CA . THR A 1 272 ? 25.652 10.370 -33.669 1.00 91.06 272 THR A CA 1
ATOM 2143 C C . THR A 1 272 ? 25.354 11.711 -32.990 1.00 91.06 272 THR A C 1
ATOM 2145 O O . THR A 1 272 ? 25.355 12.764 -33.638 1.00 91.06 272 THR A O 1
ATOM 2148 N N . SER A 1 273 ? 25.149 11.685 -31.668 1.00 92.50 273 SER A N 1
ATOM 2149 C CA . SER A 1 273 ? 24.844 12.872 -30.869 1.00 92.50 273 SER A CA 1
ATOM 2150 C C . SER A 1 273 ? 26.045 13.779 -30.575 1.00 92.50 273 SER A C 1
ATOM 2152 O O . SER A 1 273 ? 25.845 14.954 -30.271 1.00 92.50 273 SER A O 1
ATOM 2154 N N . TYR A 1 274 ? 27.281 13.289 -30.743 1.00 91.38 274 TYR A N 1
ATOM 2155 C CA . TYR A 1 274 ? 28.508 13.998 -30.349 1.00 91.38 274 TYR A CA 1
ATOM 2156 C C . TYR A 1 274 ? 28.608 15.421 -30.931 1.00 91.38 274 TYR A C 1
ATOM 2158 O O . TYR A 1 274 ? 28.916 16.376 -30.225 1.00 91.38 274 TYR A O 1
ATOM 2166 N N . ASN A 1 275 ? 28.249 15.591 -32.208 1.00 88.50 275 ASN A N 1
ATOM 2167 C CA . ASN A 1 275 ? 28.335 16.881 -32.903 1.00 88.50 275 ASN A CA 1
ATOM 2168 C C . ASN A 1 275 ? 27.028 17.695 -32.885 1.00 88.50 275 ASN A C 1
ATOM 2170 O O . ASN A 1 275 ? 26.914 18.665 -33.636 1.00 88.50 275 ASN A O 1
ATOM 2174 N N . ILE A 1 276 ? 26.008 17.297 -32.115 1.00 92.38 276 ILE A N 1
ATOM 2175 C CA . ILE A 1 276 ? 24.731 18.034 -32.069 1.00 92.38 276 ILE A CA 1
ATOM 2176 C C . ILE A 1 276 ? 24.914 19.383 -31.364 1.00 92.38 276 ILE A C 1
ATOM 2178 O O . ILE A 1 276 ? 24.433 20.389 -31.875 1.00 92.38 276 ILE A O 1
ATOM 2182 N N . GLY A 1 277 ? 25.675 19.437 -30.265 1.00 90.69 277 GLY A N 1
ATOM 2183 C CA . GLY A 1 277 ? 25.914 20.681 -29.520 1.00 90.69 277 GLY A CA 1
ATOM 2184 C C . GLY A 1 277 ? 26.620 21.754 -30.353 1.00 90.69 277 GLY A C 1
ATOM 2185 O O . GLY A 1 277 ? 26.155 22.887 -30.423 1.00 90.69 277 GLY A O 1
ATOM 2186 N N . ALA A 1 278 ? 27.685 21.384 -31.070 1.00 89.81 278 ALA A N 1
ATOM 2187 C CA . ALA A 1 278 ? 28.395 22.305 -31.961 1.00 89.81 278 ALA A CA 1
ATOM 2188 C C . ALA A 1 278 ? 27.511 22.792 -33.123 1.00 89.81 278 ALA A C 1
ATOM 2190 O O . ALA A 1 278 ? 27.554 23.964 -33.491 1.00 89.81 278 ALA A O 1
ATOM 2191 N N . ARG A 1 279 ? 26.670 21.909 -33.680 1.00 89.81 279 ARG A N 1
ATOM 2192 C CA . ARG A 1 279 ? 25.704 22.278 -34.726 1.00 89.81 279 ARG A CA 1
ATOM 2193 C C . ARG A 1 279 ? 24.630 23.232 -34.207 1.00 89.81 279 ARG A C 1
ATOM 2195 O O . ARG A 1 279 ? 24.309 24.187 -34.903 1.00 89.81 279 ARG A O 1
ATOM 2202 N N . ALA A 1 280 ? 24.121 23.011 -32.997 1.00 91.56 280 ALA A N 1
ATOM 2203 C CA . ALA A 1 280 ? 23.153 23.899 -32.359 1.00 91.56 280 ALA A CA 1
ATOM 2204 C C . ALA A 1 280 ? 23.764 25.270 -32.024 1.00 91.56 280 ALA A C 1
ATOM 2206 O O . ALA A 1 280 ? 23.148 26.292 -32.306 1.00 91.56 280 ALA A O 1
ATOM 2207 N N . ALA A 1 281 ? 24.995 25.302 -31.501 1.00 90.06 281 ALA A N 1
ATOM 2208 C CA . ALA A 1 281 ? 25.714 26.545 -31.215 1.00 90.06 281 ALA A CA 1
ATOM 2209 C C . ALA A 1 281 ? 25.974 27.361 -32.490 1.00 90.06 281 ALA A C 1
ATOM 2211 O O . ALA A 1 281 ? 25.741 28.567 -32.507 1.00 90.06 281 ALA A O 1
ATOM 2212 N N . LYS A 1 282 ? 26.386 26.695 -33.577 1.00 89.25 282 LYS A N 1
ATOM 2213 C CA . LYS A 1 282 ? 26.531 27.332 -34.890 1.00 89.25 282 LYS A CA 1
ATOM 2214 C C . LYS A 1 282 ? 25.193 27.876 -35.402 1.00 89.25 282 LYS A C 1
ATOM 2216 O O . LYS A 1 282 ? 25.123 29.030 -35.795 1.00 89.25 282 LYS A O 1
ATOM 2221 N N . ALA A 1 283 ? 24.129 27.073 -35.342 1.00 89.62 283 ALA A N 1
ATOM 2222 C CA . ALA A 1 283 ? 22.798 27.498 -35.771 1.00 89.62 283 ALA A CA 1
ATOM 2223 C C . ALA A 1 283 ? 22.265 28.700 -34.966 1.00 89.62 283 ALA A C 1
ATOM 2225 O O . ALA A 1 283 ? 21.586 29.547 -35.535 1.00 89.62 283 ALA A O 1
ATOM 2226 N N . TRP A 1 284 ? 22.587 28.798 -33.670 1.00 88.12 284 TRP A N 1
ATOM 2227 C CA . TRP A 1 284 ? 22.250 29.965 -32.851 1.00 88.12 284 TRP A CA 1
ATOM 2228 C C . TRP A 1 284 ? 23.062 31.203 -33.248 1.00 88.12 284 TRP A C 1
ATOM 2230 O O . TRP A 1 284 ? 22.475 32.265 -33.440 1.00 88.12 284 TRP A O 1
ATOM 2240 N N . ALA A 1 285 ? 24.379 31.061 -33.435 1.00 85.81 285 ALA A N 1
ATOM 2241 C CA . ALA A 1 285 ? 25.249 32.158 -33.869 1.00 85.81 285 ALA A CA 1
ATOM 2242 C C . ALA A 1 285 ? 24.860 32.717 -35.252 1.00 85.81 285 ALA A C 1
ATOM 2244 O O . ALA A 1 285 ? 24.995 33.913 -35.496 1.00 85.81 285 ALA A O 1
ATOM 2245 N N . ASP A 1 286 ? 24.338 31.862 -36.134 1.00 84.19 286 ASP A N 1
ATOM 2246 C CA . ASP A 1 286 ? 23.857 32.242 -37.466 1.00 84.19 286 ASP A CA 1
ATOM 2247 C C . ASP A 1 286 ? 22.411 32.810 -37.449 1.00 84.19 286 ASP A C 1
ATOM 2249 O O . ASP A 1 286 ? 21.931 33.297 -38.476 1.00 84.19 286 ASP A O 1
ATOM 2253 N N . SER A 1 287 ? 21.705 32.767 -36.308 1.00 82.44 287 SER A N 1
ATOM 2254 C CA . SER A 1 287 ? 20.327 33.268 -36.144 1.00 82.44 287 SER A CA 1
ATOM 2255 C C . SER A 1 287 ? 20.270 34.726 -35.654 1.00 82.44 287 SER A C 1
ATOM 2257 O O . SER A 1 287 ? 21.227 35.239 -35.080 1.00 82.44 287 SER A O 1
ATOM 2259 N N . GLU A 1 288 ? 19.125 35.399 -35.826 1.00 65.06 288 GLU A N 1
ATOM 2260 C CA . GLU A 1 288 ? 18.928 36.808 -35.419 1.00 65.06 288 GLU A CA 1
ATOM 2261 C C . GLU A 1 288 ? 19.113 37.074 -33.912 1.00 65.06 288 GLU A C 1
ATOM 2263 O O . GLU A 1 288 ? 19.281 38.222 -33.524 1.00 65.06 288 GLU A O 1
ATOM 2268 N N . GLY A 1 289 ? 19.126 36.042 -33.060 1.00 59.59 289 GLY A N 1
ATOM 2269 C CA . GLY A 1 289 ? 19.377 36.173 -31.617 1.00 59.59 289 GLY A CA 1
ATOM 2270 C C . GLY A 1 289 ? 20.856 36.209 -31.207 1.00 59.59 289 GLY A C 1
ATOM 2271 O O . GLY A 1 289 ? 21.133 36.308 -30.012 1.00 59.59 289 GLY A O 1
ATOM 2272 N N . GLY A 1 290 ? 21.786 36.082 -32.163 1.00 54.25 290 GLY A N 1
ATOM 2273 C CA . GLY A 1 290 ? 23.238 36.184 -31.954 1.00 54.25 290 GLY A CA 1
ATOM 2274 C C . GLY A 1 290 ? 23.903 37.390 -32.638 1.00 54.25 290 GLY A C 1
ATOM 2275 O O . GLY A 1 290 ? 25.111 37.572 -32.477 1.00 54.25 290 GLY A O 1
ATOM 2276 N N . LYS A 1 291 ? 23.141 38.192 -33.395 1.00 53.00 291 LYS A N 1
ATOM 2277 C CA . LYS A 1 291 ? 23.577 39.492 -33.931 1.00 53.00 291 LYS A CA 1
ATOM 2278 C C . LYS A 1 291 ? 23.158 40.637 -33.022 1.00 53.00 291 LYS A C 1
ATOM 2280 O O . LYS A 1 291 ? 22.065 40.543 -32.428 1.00 53.00 291 LYS A O 1
#